Protein AF-A0A1G2DE52-F1 (afdb_monomer_lite)

Structure (mmCIF, N/CA/C/O backbone):
data_AF-A0A1G2DE52-F1
#
_entry.id   AF-A0A1G2DE52-F1
#
loop_
_atom_site.group_PDB
_atom_site.id
_atom_site.type_symbol
_atom_site.label_atom_id
_atom_site.label_alt_id
_atom_site.label_comp_id
_atom_site.label_asym_id
_atom_site.label_entity_id
_atom_site.label_seq_id
_atom_site.pdbx_PDB_ins_code
_atom_site.Cartn_x
_atom_site.Cartn_y
_atom_site.Cartn_z
_atom_site.occupancy
_atom_site.B_iso_or_equiv
_atom_site.auth_seq_id
_atom_site.auth_comp_id
_atom_site.auth_asym_id
_atom_site.auth_atom_id
_atom_site.pdbx_PDB_model_num
ATOM 1 N N . MET A 1 1 ? -57.822 -27.839 -22.691 1.00 44.66 1 MET A N 1
ATOM 2 C CA . MET A 1 1 ? -56.679 -27.506 -21.818 1.00 44.66 1 MET A CA 1
ATOM 3 C C . MET A 1 1 ? -56.911 -26.081 -21.356 1.00 44.66 1 MET A C 1
ATOM 5 O O . MET A 1 1 ? -56.904 -25.190 -22.193 1.00 44.66 1 MET A O 1
ATOM 9 N N . ASN A 1 2 ? -57.284 -25.912 -20.088 1.00 35.22 2 ASN A N 1
ATOM 10 C CA . ASN A 1 2 ? -57.658 -24.625 -19.504 1.00 35.22 2 ASN A CA 1
ATOM 11 C C . ASN A 1 2 ? -56.395 -23.848 -19.124 1.00 35.22 2 ASN A C 1
ATOM 13 O O . ASN A 1 2 ? -55.494 -24.421 -18.517 1.00 35.22 2 ASN A O 1
ATOM 17 N N . ALA A 1 3 ? -56.349 -22.570 -19.494 1.00 38.47 3 ALA A N 1
ATOM 18 C CA . ALA A 1 3 ? -55.343 -21.620 -19.047 1.00 38.47 3 ALA A CA 1
ATOM 19 C C . ALA A 1 3 ? -55.917 -20.836 -17.860 1.00 38.47 3 ALA A C 1
ATOM 21 O O . ALA A 1 3 ? -56.953 -20.185 -17.996 1.00 38.47 3 ALA A O 1
ATOM 22 N N . GLU A 1 4 ? -55.254 -20.930 -16.710 1.00 42.00 4 GLU A N 1
ATOM 23 C CA . GLU A 1 4 ? -55.541 -20.149 -15.510 1.00 42.00 4 GLU A CA 1
ATOM 24 C C . GLU A 1 4 ? -54.487 -19.049 -15.323 1.00 42.00 4 GLU A C 1
ATOM 26 O O . GLU A 1 4 ? -53.287 -19.297 -15.406 1.00 42.00 4 GLU A O 1
ATOM 31 N N . ASN A 1 5 ? -55.000 -17.840 -15.084 1.00 37.78 5 ASN A N 1
ATOM 32 C CA . ASN A 1 5 ? -54.551 -16.807 -14.149 1.00 37.78 5 ASN A CA 1
ATOM 33 C C . ASN A 1 5 ? -53.045 -16.604 -13.904 1.00 37.78 5 ASN A C 1
ATOM 35 O O . ASN A 1 5 ? -52.411 -17.346 -13.161 1.00 37.78 5 ASN A O 1
ATOM 39 N N . MET A 1 6 ? -52.543 -15.447 -14.349 1.00 41.56 6 MET A N 1
ATOM 40 C CA . MET A 1 6 ? -51.444 -14.748 -13.681 1.00 41.56 6 MET A CA 1
ATOM 41 C C . MET A 1 6 ? -51.967 -13.469 -13.027 1.00 41.56 6 MET A C 1
ATOM 43 O O . MET A 1 6 ? -52.533 -12.594 -13.681 1.00 41.56 6 MET A O 1
ATOM 47 N N . SER A 1 7 ? -51.781 -13.418 -11.713 1.00 41.00 7 SER A N 1
ATOM 48 C CA . SER A 1 7 ? -52.082 -12.323 -10.805 1.00 41.00 7 SER A CA 1
ATOM 49 C C . SER A 1 7 ? -51.015 -11.228 -10.840 1.00 41.00 7 SER A C 1
ATOM 51 O O . SER A 1 7 ? -49.825 -11.481 -11.012 1.00 41.00 7 SER A O 1
ATOM 53 N N . THR A 1 8 ? -51.497 -10.011 -10.625 1.00 40.06 8 THR A N 1
ATOM 54 C CA . THR A 1 8 ? -50.794 -8.766 -10.305 1.00 40.06 8 THR A CA 1
ATOM 55 C C . THR A 1 8 ? -50.000 -8.847 -9.003 1.00 40.06 8 THR A C 1
ATOM 57 O O . THR A 1 8 ? -50.525 -9.408 -8.047 1.00 40.06 8 THR A O 1
ATOM 60 N N . GLU A 1 9 ? -48.858 -8.156 -8.909 1.00 38.16 9 GLU A N 1
ATOM 61 C CA . GLU A 1 9 ? -48.448 -7.502 -7.659 1.00 38.16 9 GLU A CA 1
ATOM 62 C C . GLU A 1 9 ? -47.447 -6.356 -7.879 1.00 38.16 9 GLU A C 1
ATOM 64 O O . GLU A 1 9 ? -46.647 -6.352 -8.814 1.00 38.16 9 GLU A O 1
ATOM 69 N N . ASN A 1 10 ? -47.603 -5.344 -7.025 1.00 37.53 10 ASN A N 1
ATOM 70 C CA . ASN A 1 10 ? -47.073 -3.989 -7.099 1.00 37.53 10 ASN A CA 1
ATOM 71 C C . ASN A 1 10 ? -45.649 -3.900 -6.530 1.00 37.53 10 ASN A C 1
ATOM 73 O O . ASN A 1 10 ? -45.413 -4.319 -5.399 1.00 37.53 10 ASN A O 1
ATOM 77 N N . GLY A 1 11 ? -44.729 -3.273 -7.267 1.00 36.16 11 GLY A N 1
ATOM 78 C CA . GLY A 1 11 ? -43.455 -2.792 -6.729 1.00 36.16 11 GLY A CA 1
ATOM 79 C C . GLY A 1 11 ? -43.661 -1.448 -6.036 1.00 36.16 11 GLY A C 1
ATOM 80 O O . GLY A 1 11 ? -43.911 -0.452 -6.707 1.00 36.16 11 GLY A O 1
ATOM 81 N N . GLY A 1 12 ? -43.615 -1.449 -4.704 1.00 35.06 12 GLY A N 1
ATOM 82 C CA . GLY A 1 12 ? -43.603 -0.245 -3.881 1.00 35.06 12 GLY A CA 1
ATOM 83 C C . GLY A 1 12 ? -42.197 0.340 -3.779 1.00 35.06 12 GLY A C 1
ATOM 84 O O . GLY A 1 12 ? -41.235 -0.384 -3.525 1.00 35.06 12 GLY A O 1
ATOM 85 N N . ASP A 1 13 ? -42.120 1.651 -3.985 1.00 39.97 13 ASP A N 1
ATOM 86 C CA . ASP A 1 13 ? -40.976 2.506 -3.698 1.00 39.97 13 ASP A CA 1
ATOM 87 C C . ASP A 1 13 ? -40.672 2.506 -2.191 1.00 39.97 13 ASP A C 1
ATOM 89 O O . ASP A 1 13 ? -41.528 2.883 -1.390 1.00 39.97 13 ASP A O 1
ATOM 93 N N . ASP A 1 14 ? -39.448 2.140 -1.806 1.00 38.22 14 ASP A N 1
ATOM 94 C CA . ASP A 1 14 ? -38.921 2.384 -0.461 1.00 38.22 14 ASP A CA 1
ATOM 95 C C . ASP A 1 14 ? -37.695 3.302 -0.566 1.00 38.22 14 ASP A C 1
ATOM 97 O O . ASP A 1 14 ? -36.603 2.910 -0.988 1.00 38.22 14 ASP A O 1
ATOM 101 N N . GLU A 1 15 ? -37.908 4.563 -0.187 1.00 37.00 15 GLU A N 1
ATOM 102 C CA . GLU A 1 15 ? -36.871 5.574 0.000 1.00 37.00 15 GLU A CA 1
ATOM 103 C C . GLU A 1 15 ? -35.850 5.161 1.084 1.00 37.00 15 GLU A C 1
ATOM 105 O O . GLU A 1 15 ? -36.195 4.513 2.082 1.00 37.00 15 GLU A O 1
ATOM 110 N N . PRO A 1 16 ? -34.577 5.581 0.959 1.00 34.75 16 PRO A N 1
ATOM 111 C CA . PRO A 1 16 ? -33.544 5.264 1.934 1.00 34.75 16 PRO A CA 1
ATOM 112 C C . PRO A 1 16 ? -33.771 5.993 3.268 1.00 34.75 16 PRO A C 1
ATOM 114 O O . PRO A 1 16 ? -33.709 7.219 3.373 1.00 34.75 16 PRO A O 1
ATOM 117 N N . ARG A 1 17 ? -33.974 5.201 4.326 1.00 31.78 17 ARG A N 1
ATOM 118 C CA . ARG A 1 17 ? -34.103 5.658 5.716 1.00 31.78 17 ARG A CA 1
ATOM 119 C C . ARG A 1 17 ? -32.817 6.335 6.204 1.00 31.78 17 ARG A C 1
ATOM 121 O O . ARG A 1 17 ? -31.787 5.690 6.385 1.00 31.78 17 ARG A O 1
ATOM 128 N N . SER A 1 18 ? -32.908 7.630 6.500 1.00 33.72 18 SER A N 1
ATOM 129 C CA . SER A 1 18 ? -31.875 8.403 7.195 1.00 33.72 18 SER A CA 1
ATOM 130 C C . SER A 1 18 ? -31.725 7.976 8.663 1.00 33.72 18 SER A C 1
ATOM 132 O O . SER A 1 18 ? -32.721 7.854 9.380 1.00 33.72 18 SER A O 1
ATOM 134 N N . LEU A 1 19 ? -30.485 7.819 9.132 1.00 32.53 19 LEU A N 1
ATOM 135 C CA . LEU A 1 19 ? -30.150 7.510 10.529 1.00 32.53 19 LEU A CA 1
ATOM 136 C C . LEU A 1 19 ? -30.290 8.737 11.466 1.00 32.53 19 LEU A C 1
ATOM 138 O O . LEU A 1 19 ? -30.135 9.880 11.027 1.00 32.53 19 LEU A O 1
ATOM 142 N N . PRO A 1 20 ? -30.564 8.530 12.773 1.00 30.44 20 PRO A N 1
ATOM 143 C CA . PRO A 1 20 ? -30.932 9.603 13.693 1.00 30.44 20 PRO A CA 1
ATOM 144 C C . PRO A 1 20 ? -29.728 10.429 14.171 1.00 30.44 20 PRO A C 1
ATOM 146 O O . PRO A 1 20 ? -28.806 9.923 14.811 1.00 30.44 20 PRO A O 1
ATOM 149 N N . ARG A 1 21 ? -29.792 11.747 13.943 1.00 33.25 21 ARG A N 1
ATOM 150 C CA . ARG A 1 21 ? -28.873 12.744 14.514 1.00 33.25 21 ARG A CA 1
ATOM 151 C C . ARG A 1 21 ? -29.140 12.922 16.012 1.00 33.25 21 ARG A C 1
ATOM 153 O O . ARG A 1 21 ? -30.176 13.460 16.404 1.00 33.25 21 ARG A O 1
ATOM 160 N N . ARG A 1 22 ? -28.186 12.531 16.863 1.00 31.88 22 ARG A N 1
ATOM 161 C CA . ARG A 1 22 ? -28.163 12.947 18.273 1.00 31.88 22 ARG A CA 1
ATOM 162 C C . ARG A 1 22 ? -27.650 14.385 18.376 1.00 31.88 22 ARG A C 1
ATOM 164 O O . ARG A 1 22 ? -26.579 14.712 17.880 1.00 31.88 22 ARG A O 1
ATOM 171 N N . LYS A 1 23 ? -28.456 15.233 19.018 1.00 32.47 23 LYS A N 1
ATOM 172 C CA . LYS A 1 23 ? -28.144 16.619 19.387 1.00 32.47 23 LYS A CA 1
ATOM 173 C C . LYS A 1 23 ? -27.117 16.638 20.521 1.00 32.47 23 LYS A C 1
ATOM 175 O O . LYS A 1 23 ? -27.356 15.992 21.535 1.00 32.47 23 LYS A O 1
ATOM 180 N N . PHE A 1 24 ? -26.081 17.462 20.401 1.00 28.81 24 PHE A N 1
ATOM 181 C CA . PHE A 1 24 ? -25.401 18.045 21.556 1.00 28.81 24 PHE A CA 1
ATOM 182 C C . PHE A 1 24 ? -25.164 19.538 21.311 1.00 28.81 24 PHE A C 1
ATOM 184 O O . PHE A 1 24 ? -24.653 19.943 20.271 1.00 28.81 24 PHE A O 1
ATOM 191 N N . LEU A 1 25 ? -25.637 20.338 22.268 1.00 31.09 25 LEU A N 1
ATOM 192 C CA . LEU A 1 25 ? -25.374 21.766 22.405 1.00 31.09 25 LEU A CA 1
ATOM 193 C C . LEU A 1 25 ? -23.909 21.992 22.800 1.00 31.09 25 LEU A C 1
ATOM 195 O O . LEU A 1 25 ? -23.437 21.329 23.719 1.00 31.09 25 LEU A O 1
ATOM 199 N N . SER A 1 26 ? -23.300 23.057 22.281 1.00 28.38 26 SER A N 1
ATOM 200 C CA . SER A 1 26 ? -22.540 23.995 23.120 1.00 28.38 26 SER A CA 1
ATOM 201 C C . SER A 1 26 ? -22.395 25.353 22.428 1.00 28.38 26 SER A C 1
ATOM 203 O O . SER A 1 26 ? -21.943 25.443 21.290 1.00 28.38 26 SER A O 1
ATOM 205 N N . GLN A 1 27 ? -22.822 26.395 23.138 1.00 27.66 27 GLN A N 1
ATOM 206 C CA . GLN A 1 27 ? -22.621 27.812 22.833 1.00 27.66 27 GLN A CA 1
ATOM 207 C C . GLN A 1 27 ? -21.265 28.316 23.376 1.00 27.66 27 GLN A C 1
ATOM 209 O O . GLN A 1 27 ? -20.707 27.695 24.275 1.00 27.66 27 GLN A O 1
ATOM 214 N N . ALA A 1 28 ? -20.896 29.522 22.909 1.00 28.61 28 ALA A N 1
ATOM 215 C CA . ALA A 1 28 ? -19.945 30.522 23.445 1.00 28.61 28 ALA A CA 1
ATOM 216 C C . ALA A 1 28 ? -18.467 30.385 22.996 1.00 28.61 28 ALA A C 1
ATOM 218 O O . ALA A 1 28 ? -17.846 29.361 23.237 1.00 28.61 28 ALA A O 1
ATOM 219 N N . LEU A 1 29 ? -17.913 31.288 22.162 1.00 27.08 29 LEU A N 1
ATOM 220 C CA . LEU A 1 29 ? -17.526 32.722 22.311 1.00 27.08 29 LEU A CA 1
ATOM 221 C C . LEU A 1 29 ? -16.133 32.931 22.940 1.00 27.08 29 LEU A C 1
ATOM 223 O O . LEU A 1 29 ? -15.924 32.558 24.087 1.00 27.08 29 LEU A O 1
ATOM 227 N N . GLY A 1 30 ? -15.255 33.670 22.239 1.00 26.09 30 GLY A N 1
ATOM 228 C CA . GLY A 1 30 ? -14.173 34.447 22.867 1.00 26.09 30 GLY A CA 1
ATOM 229 C C . GLY A 1 30 ? -12.864 34.574 22.075 1.00 26.09 30 GLY A C 1
ATOM 230 O O . GLY A 1 30 ? -12.075 33.643 22.039 1.00 26.09 30 GLY A O 1
ATOM 231 N N . LEU A 1 31 ? -12.627 35.759 21.499 1.00 29.86 31 LEU A N 1
ATOM 232 C CA . LEU A 1 31 ? -11.401 36.234 20.832 1.00 29.86 31 LEU A CA 1
ATOM 233 C C . LEU A 1 31 ? -10.216 36.453 21.796 1.00 29.86 31 LEU A C 1
ATOM 235 O O . LEU A 1 31 ? -10.430 36.985 22.882 1.00 29.86 31 LEU A O 1
ATOM 239 N N . ALA A 1 32 ? -8.977 36.246 21.324 1.00 26.62 32 ALA A N 1
ATOM 240 C CA . ALA A 1 32 ? -7.827 37.120 21.619 1.00 26.62 32 ALA A CA 1
ATOM 241 C C . ALA A 1 32 ? -6.667 36.904 20.624 1.00 26.62 32 ALA A C 1
ATOM 243 O O . ALA A 1 32 ? -6.305 35.778 20.300 1.00 26.62 32 ALA A O 1
ATOM 244 N N . ALA A 1 33 ? -6.100 38.015 20.151 1.00 26.59 33 ALA A N 1
ATOM 245 C CA . ALA A 1 33 ? -5.004 38.119 19.190 1.00 26.59 33 ALA A CA 1
ATOM 246 C C . ALA A 1 33 ? -3.618 38.148 19.868 1.00 26.59 33 ALA A C 1
ATOM 248 O O . ALA A 1 33 ? -3.504 38.650 20.985 1.00 26.59 33 ALA A O 1
ATOM 249 N N . GLY A 1 34 ? -2.555 37.743 19.154 1.00 23.33 34 GLY A N 1
ATOM 250 C CA . GLY A 1 34 ? -1.187 38.147 19.510 1.00 23.33 34 GLY A CA 1
ATOM 251 C C . GLY A 1 34 ? -0.021 37.348 18.907 1.00 23.33 34 GLY A C 1
ATOM 252 O O . GLY A 1 34 ? 0.304 36.281 19.406 1.00 23.33 34 GLY A O 1
ATOM 253 N N . ALA A 1 35 ? 0.677 37.994 17.962 1.00 26.47 35 ALA A N 1
ATOM 254 C CA . ALA A 1 35 ? 2.083 37.836 17.544 1.00 26.47 35 ALA A CA 1
ATOM 255 C C . ALA A 1 35 ? 2.494 36.735 16.530 1.00 26.47 35 ALA A C 1
ATOM 257 O O . ALA A 1 35 ? 2.297 35.540 16.711 1.00 26.47 35 ALA A O 1
ATOM 258 N N . LEU A 1 36 ? 3.136 37.226 15.461 1.00 26.80 36 LEU A N 1
ATOM 259 C CA . LEU A 1 36 ? 3.652 36.559 14.261 1.00 26.80 36 LEU A CA 1
ATOM 260 C C . LEU A 1 36 ? 4.992 35.833 14.489 1.00 26.80 36 LEU A C 1
ATOM 262 O O . LEU A 1 36 ? 5.937 36.426 15.008 1.00 26.80 36 LEU A O 1
ATOM 266 N N . ILE A 1 37 ? 5.103 34.617 13.946 1.00 28.50 37 ILE A N 1
ATOM 267 C CA . ILE A 1 37 ? 6.355 33.951 13.539 1.00 28.50 37 ILE A CA 1
ATOM 268 C C . ILE A 1 37 ? 6.148 33.508 12.078 1.00 28.50 37 ILE A C 1
ATOM 270 O O . ILE A 1 37 ? 5.058 33.022 11.770 1.00 28.50 37 ILE A O 1
ATOM 274 N N . PRO A 1 38 ? 7.114 33.696 11.153 1.00 32.56 38 PRO A N 1
ATOM 275 C CA . PRO A 1 38 ? 6.901 33.380 9.747 1.00 32.56 38 PRO A CA 1
ATOM 276 C C . PRO A 1 38 ? 6.736 31.875 9.537 1.00 32.56 38 PRO A C 1
ATOM 278 O O . PRO A 1 38 ? 7.610 31.070 9.865 1.00 32.56 38 PRO A O 1
ATOM 281 N N . VAL A 1 39 ? 5.586 31.546 8.962 1.00 36.47 39 VAL A N 1
ATOM 282 C CA . VAL A 1 39 ? 5.177 30.231 8.504 1.00 36.47 39 VAL A CA 1
ATOM 283 C C . VAL A 1 39 ? 5.740 29.972 7.112 1.00 36.47 39 VAL A C 1
ATOM 285 O O . VAL A 1 39 ? 5.582 30.784 6.206 1.00 36.47 39 VAL A O 1
ATOM 288 N N . ALA A 1 40 ? 6.361 28.811 6.940 1.00 34.31 40 ALA A N 1
ATOM 289 C CA . ALA A 1 40 ? 6.277 28.032 5.712 1.00 34.31 40 ALA A CA 1
ATOM 290 C C . ALA A 1 40 ? 6.716 26.606 6.063 1.00 34.31 40 ALA A C 1
ATOM 292 O O . ALA A 1 40 ? 7.904 26.388 6.281 1.00 34.31 40 ALA A O 1
ATOM 293 N N . MET A 1 41 ? 5.737 25.692 6.169 1.00 32.41 41 MET A N 1
ATOM 294 C CA . MET A 1 41 ? 5.798 24.211 6.307 1.00 32.41 41 MET A CA 1
ATOM 295 C C . MET A 1 41 ? 4.904 23.628 7.430 1.00 32.41 41 MET A C 1
ATOM 297 O O . MET A 1 41 ? 4.838 22.413 7.561 1.00 32.41 41 MET A O 1
ATOM 301 N N . THR A 1 42 ? 4.159 24.435 8.198 1.00 38.12 42 THR A N 1
ATOM 302 C CA . THR A 1 42 ? 3.218 23.948 9.245 1.00 38.12 42 THR A CA 1
ATOM 303 C C . THR A 1 42 ? 1.735 24.251 8.975 1.00 38.12 42 THR A C 1
ATOM 305 O O . THR A 1 42 ? 0.858 23.752 9.676 1.00 38.12 42 THR A O 1
ATOM 308 N N . GLU A 1 43 ? 1.423 25.039 7.946 1.00 35.56 43 GLU A N 1
ATOM 309 C CA . GLU A 1 43 ? 0.092 25.641 7.763 1.00 35.56 43 GLU A CA 1
ATOM 310 C C . GLU A 1 43 ? -0.976 24.698 7.192 1.00 35.56 43 GLU A C 1
ATOM 312 O O . GLU A 1 43 ? -2.159 24.914 7.431 1.00 35.56 43 GLU A O 1
ATOM 317 N N . SER A 1 44 ? -0.598 23.620 6.496 1.00 42.06 44 SER A N 1
ATOM 318 C CA . SER A 1 44 ? -1.603 22.705 5.930 1.00 42.06 44 SER A CA 1
ATOM 319 C C . SER A 1 44 ? -2.206 21.744 6.964 1.00 42.06 44 SER A C 1
ATOM 321 O O . SER A 1 44 ? -3.214 21.114 6.669 1.00 42.06 44 SER A O 1
ATOM 323 N N . TRP A 1 45 ? -1.597 21.612 8.149 1.00 36.53 45 TRP A N 1
ATOM 324 C CA . TRP A 1 45 ? -2.009 20.648 9.180 1.00 36.53 45 TRP A CA 1
ATOM 325 C C . TRP A 1 45 ? -2.893 21.274 10.241 1.00 36.53 45 TRP A C 1
ATOM 327 O O . TRP A 1 45 ? -3.897 20.682 10.622 1.00 36.53 45 TRP A O 1
ATOM 337 N N . ALA A 1 46 ? -2.571 22.504 10.650 1.00 40.06 46 ALA A N 1
ATOM 338 C CA . ALA A 1 46 ? -3.361 23.229 11.637 1.00 40.06 46 ALA A CA 1
ATOM 339 C C . ALA A 1 46 ? -4.830 23.401 11.211 1.00 40.06 46 ALA A C 1
ATOM 341 O O . ALA A 1 46 ? -5.686 23.463 12.081 1.00 40.06 46 ALA A O 1
ATOM 342 N N . GLN A 1 47 ? -5.125 23.427 9.904 1.00 43.97 47 GLN A N 1
ATOM 343 C CA . GLN A 1 47 ? -6.493 23.540 9.387 1.00 43.97 47 GLN A CA 1
ATOM 344 C C . GLN A 1 47 ? -7.259 22.207 9.322 1.00 43.97 47 GLN A C 1
ATOM 346 O O . GLN A 1 47 ? -8.476 22.210 9.490 1.00 43.97 47 GLN A O 1
ATOM 351 N N . GLU A 1 48 ? -6.594 21.069 9.083 1.00 48.06 48 GLU A N 1
ATOM 352 C CA . GLU A 1 48 ? -7.265 19.758 8.954 1.00 48.06 48 GLU A CA 1
ATOM 353 C C . GLU A 1 48 ? -7.404 19.041 10.314 1.00 48.06 48 GLU A C 1
ATOM 355 O O . GLU A 1 48 ? -8.374 18.312 10.531 1.00 48.06 48 GLU A O 1
ATOM 360 N N . THR A 1 49 ? -6.495 19.293 11.265 1.00 53.38 49 THR A N 1
ATOM 361 C CA . THR A 1 49 ? -6.542 18.718 12.624 1.00 53.38 49 THR A CA 1
ATOM 362 C C . THR A 1 49 ? -7.081 19.680 13.685 1.00 53.38 49 THR A C 1
ATOM 364 O O . THR A 1 49 ? -7.097 19.330 14.869 1.00 53.38 49 THR A O 1
ATOM 367 N N . GLU A 1 50 ? -7.566 20.868 13.299 1.00 52.69 50 GLU A N 1
ATOM 368 C CA . GLU A 1 50 ? -8.111 21.850 14.241 1.00 52.69 50 GLU A CA 1
ATOM 369 C C . GLU A 1 50 ? -9.257 21.230 15.064 1.00 52.69 50 GLU A C 1
ATOM 371 O O . GLU A 1 50 ? -10.291 20.800 14.543 1.00 52.69 50 GLU A O 1
ATOM 376 N N . GLY A 1 51 ? -9.054 21.118 16.380 1.00 58.53 51 GLY A N 1
ATOM 377 C CA . GLY A 1 51 ? -10.019 20.503 17.296 1.00 58.53 51 GLY A CA 1
ATOM 378 C C . GLY A 1 51 ? -10.124 18.971 17.223 1.00 58.53 51 GLY A C 1
ATOM 379 O O . GLY A 1 51 ? -11.093 18.408 17.739 1.00 58.53 51 GLY A O 1
ATOM 380 N N . VAL A 1 52 ? -9.173 18.273 16.592 1.00 61.12 52 VAL A N 1
ATOM 381 C CA . VAL A 1 52 ? -9.071 16.805 16.643 1.00 61.12 52 VAL A CA 1
ATOM 382 C C . VAL A 1 52 ? -8.185 16.397 17.832 1.00 61.12 52 VAL A C 1
ATOM 384 O O . VAL A 1 52 ? -7.080 16.920 17.964 1.00 61.12 52 VAL A O 1
ATOM 387 N N . PRO A 1 53 ? -8.632 15.488 18.720 1.00 61.03 53 PRO A N 1
ATOM 388 C CA . PRO A 1 53 ? -7.835 15.083 19.873 1.00 61.03 53 PRO A CA 1
ATOM 389 C C . PRO A 1 53 ? -6.560 14.348 19.437 1.00 61.03 53 PRO A C 1
ATOM 391 O O . PRO A 1 53 ? -6.608 13.304 18.789 1.00 61.03 53 PRO A O 1
ATOM 394 N N . MET A 1 54 ? -5.415 14.903 19.825 1.00 64.75 54 MET A N 1
ATOM 395 C CA . MET A 1 54 ? -4.086 14.324 19.633 1.00 64.75 54 MET A CA 1
ATOM 396 C C . MET A 1 54 ? -3.521 13.873 20.978 1.00 64.75 54 MET A C 1
ATOM 398 O O . MET A 1 54 ? -3.905 14.391 22.031 1.00 64.75 54 MET A O 1
ATOM 402 N N . TYR A 1 55 ? -2.583 12.932 20.951 1.00 58.38 55 TYR A N 1
ATOM 403 C CA . TYR A 1 55 ? -1.771 12.662 22.132 1.00 58.38 55 TYR A CA 1
ATOM 404 C C . TYR A 1 55 ? -0.800 13.835 22.394 1.00 58.38 55 TYR A C 1
ATOM 406 O O . TYR A 1 55 ? -0.410 14.521 21.441 1.00 58.38 55 TYR A O 1
ATOM 414 N N . PRO A 1 56 ? -0.384 14.079 23.655 1.00 55.00 56 PRO A N 1
ATOM 415 C CA . PRO A 1 56 ? 0.522 15.178 24.017 1.00 55.00 56 PRO A CA 1
ATOM 416 C C . PRO A 1 56 ? 1.837 15.215 23.223 1.00 55.00 56 PRO A C 1
ATOM 418 O O . PRO A 1 56 ? 2.447 16.270 23.080 1.00 55.00 56 PRO A O 1
ATOM 421 N N . GLU A 1 57 ? 2.266 14.073 22.687 1.00 59.34 57 GLU A N 1
ATOM 422 C CA . GLU A 1 57 ? 3.491 13.900 21.908 1.00 59.34 57 GLU A CA 1
ATOM 423 C C . GLU A 1 57 ? 3.358 14.341 20.433 1.00 59.34 57 GLU A C 1
ATOM 425 O O . GLU A 1 57 ? 4.309 14.199 19.666 1.00 59.34 57 GLU A O 1
ATOM 430 N N . GLY A 1 58 ? 2.201 14.871 20.012 1.00 62.25 58 GLY A N 1
ATOM 431 C CA . GLY A 1 58 ? 2.019 15.642 18.770 1.00 62.25 58 GLY A CA 1
ATOM 432 C C . GLY A 1 58 ? 2.103 14.869 17.445 1.00 62.25 58 GLY A C 1
ATOM 433 O O . GLY A 1 58 ? 1.702 15.394 16.414 1.00 62.25 58 GLY A O 1
ATOM 434 N N . TRP A 1 59 ? 2.587 13.626 17.448 1.00 71.56 59 TRP A N 1
ATOM 435 C CA . TRP A 1 59 ? 2.660 12.759 16.260 1.00 71.56 59 TRP A CA 1
ATOM 436 C C . TRP A 1 59 ? 1.580 11.669 16.229 1.00 71.56 59 TRP A C 1
ATOM 438 O O . TRP A 1 59 ? 1.385 11.001 15.211 1.00 71.56 59 TRP A O 1
ATOM 448 N N . PHE A 1 60 ? 0.883 11.469 17.350 1.00 80.94 60 PHE A N 1
ATOM 449 C CA . PHE A 1 60 ? -0.052 10.366 17.519 1.00 80.94 60 PHE A CA 1
ATOM 450 C C . PHE A 1 60 ? -1.496 10.836 17.687 1.00 80.94 60 PHE A C 1
ATOM 452 O O . PHE A 1 60 ? -1.772 11.856 18.325 1.00 80.94 60 PHE A O 1
ATOM 459 N N . PHE A 1 61 ? -2.424 10.026 17.186 1.00 82.44 61 PHE A N 1
ATOM 460 C CA . PHE A 1 61 ? -3.860 10.290 17.173 1.00 82.44 61 PHE A CA 1
ATOM 461 C C . PHE A 1 61 ? -4.613 9.196 17.918 1.00 82.44 61 PHE A C 1
ATOM 463 O O . PHE A 1 61 ? -4.239 8.022 17.861 1.00 82.44 61 PHE A O 1
ATOM 470 N N . THR A 1 62 ? -5.688 9.570 18.616 1.00 82.25 62 THR A N 1
ATOM 471 C CA . THR A 1 62 ? -6.584 8.576 19.221 1.00 82.25 62 THR A CA 1
ATOM 472 C C . THR A 1 62 ? -7.334 7.802 18.127 1.00 82.25 62 THR A C 1
ATOM 474 O O . THR A 1 62 ? -7.492 8.313 17.015 1.00 82.25 62 THR A O 1
ATOM 477 N N . PRO A 1 63 ? -7.850 6.592 18.407 1.00 82.00 63 PRO A N 1
ATOM 478 C CA . PRO A 1 63 ? -8.665 5.853 17.441 1.00 82.00 63 PRO A CA 1
ATOM 479 C C . PRO A 1 63 ? -9.857 6.659 16.895 1.00 82.00 63 PRO A C 1
ATOM 481 O O . PRO A 1 63 ? -10.165 6.586 15.707 1.00 82.00 63 PRO A O 1
ATOM 484 N N . GLU A 1 64 ? -10.499 7.479 17.730 1.00 82.88 64 GLU A N 1
ATOM 485 C CA . GLU A 1 64 ? -11.615 8.344 17.329 1.00 82.88 64 GLU A CA 1
ATOM 486 C C . GLU A 1 64 ? -11.161 9.463 16.385 1.00 82.88 64 GLU A C 1
ATOM 488 O O . GLU A 1 64 ? -11.866 9.795 15.431 1.00 82.88 64 GLU A O 1
ATOM 493 N N . ALA A 1 65 ? -9.977 10.032 16.631 1.00 85.38 65 ALA A N 1
ATOM 494 C CA . ALA A 1 65 ? -9.366 11.010 15.742 1.00 85.38 65 ALA A CA 1
ATOM 495 C C . ALA A 1 65 ? -9.032 10.393 14.379 1.00 85.38 65 ALA A C 1
ATOM 497 O O . ALA A 1 65 ? -9.387 10.969 13.354 1.00 85.38 65 ALA A O 1
ATOM 498 N N . ILE A 1 66 ? -8.429 9.200 14.365 1.00 86.06 66 ILE A N 1
ATOM 499 C CA . ILE A 1 66 ? -8.130 8.454 13.134 1.00 86.06 66 ILE A CA 1
ATOM 500 C C . ILE A 1 66 ? -9.416 8.204 12.337 1.00 86.06 66 ILE A C 1
ATOM 502 O O . ILE A 1 66 ? -9.457 8.506 11.148 1.00 86.06 66 ILE A O 1
ATOM 506 N N . ALA A 1 67 ? -10.484 7.731 12.986 1.00 86.44 67 ALA A N 1
ATOM 507 C CA . ALA A 1 67 ? -11.769 7.487 12.331 1.00 86.44 67 ALA A CA 1
ATOM 508 C C . ALA A 1 67 ? -12.388 8.767 11.739 1.00 86.44 67 ALA A C 1
ATOM 510 O O . ALA A 1 67 ? -12.898 8.750 10.619 1.00 86.44 67 ALA A O 1
ATOM 511 N N . LYS A 1 68 ? -12.320 9.890 12.468 1.00 87.62 68 LYS A N 1
ATOM 512 C CA . LYS A 1 68 ? -12.810 11.190 11.989 1.00 87.62 68 LYS A CA 1
ATOM 513 C C . LYS A 1 68 ? -12.019 11.681 10.773 1.00 87.62 68 LYS A C 1
ATOM 515 O O . LYS A 1 68 ? -12.626 12.135 9.808 1.00 87.62 68 LYS A O 1
ATOM 520 N N . ILE A 1 69 ? -10.689 11.596 10.814 1.00 87.62 69 ILE A N 1
ATOM 521 C CA . ILE A 1 69 ? -9.834 12.046 9.706 1.00 87.62 69 ILE A CA 1
ATOM 522 C C . ILE A 1 69 ? -10.020 11.133 8.493 1.00 87.62 69 ILE A C 1
ATOM 524 O O . ILE A 1 69 ? -10.089 11.625 7.372 1.00 87.62 69 ILE A O 1
ATOM 528 N N . TYR A 1 70 ? -10.182 9.824 8.699 1.00 87.00 70 TYR A N 1
ATOM 529 C CA . TYR A 1 70 ? -10.519 8.906 7.615 1.00 87.00 70 TYR A CA 1
ATOM 530 C C . TYR A 1 70 ? -11.794 9.337 6.880 1.00 87.00 70 TYR A C 1
ATOM 532 O O . TYR A 1 70 ? -11.779 9.433 5.657 1.00 87.00 70 TYR A O 1
ATOM 540 N N . ASP A 1 71 ? -12.875 9.636 7.606 1.00 87.56 71 ASP A N 1
ATOM 541 C CA . ASP A 1 71 ? -14.140 10.087 7.009 1.00 87.56 71 ASP A CA 1
ATOM 542 C C . ASP A 1 71 ? -13.946 11.369 6.179 1.00 87.56 71 ASP A C 1
ATOM 544 O O . ASP A 1 71 ? -14.407 11.467 5.038 1.00 87.56 71 ASP A O 1
ATOM 548 N N . GLN A 1 72 ? -13.172 12.320 6.713 1.00 89.19 72 GLN A N 1
ATOM 549 C CA . GLN A 1 72 ? -12.824 13.565 6.027 1.00 89.19 72 GLN A CA 1
ATOM 550 C C . GLN A 1 72 ? -11.993 13.333 4.760 1.00 89.19 72 GLN A C 1
ATOM 552 O O . GLN A 1 72 ? -12.283 13.939 3.730 1.00 89.19 72 GLN A O 1
ATOM 557 N N . GLU A 1 73 ? -10.977 12.469 4.802 1.00 88.44 73 GLU A N 1
ATOM 558 C CA . GLU A 1 73 ? -10.148 12.167 3.630 1.00 88.44 73 GLU A CA 1
ATOM 559 C C . GLU A 1 73 ? -10.914 11.359 2.582 1.00 88.44 73 GLU A C 1
ATOM 561 O O . GLU A 1 73 ? -10.826 11.653 1.390 1.00 88.44 73 GLU A O 1
ATOM 566 N N . TYR A 1 74 ? -11.705 10.377 3.013 1.00 89.50 74 TYR A N 1
ATOM 567 C CA . TYR A 1 74 ? -12.456 9.516 2.112 1.00 89.50 74 TYR A CA 1
ATOM 568 C C . TYR A 1 74 ? -13.524 10.298 1.340 1.00 89.50 74 TYR A C 1
ATOM 570 O O . TYR A 1 74 ? -13.685 10.107 0.129 1.00 89.50 74 TYR A O 1
ATOM 578 N N . HIS A 1 75 ? -14.250 11.182 2.032 1.00 90.31 75 HIS A N 1
ATOM 579 C CA . HIS A 1 75 ? -15.320 11.988 1.445 1.00 90.31 75 HIS A CA 1
ATOM 580 C C . HIS A 1 75 ? -14.866 13.354 0.923 1.00 90.31 75 HIS A C 1
ATOM 582 O O . HIS A 1 75 ? -15.652 14.032 0.250 1.00 90.31 75 HIS A O 1
ATOM 588 N N . GLY A 1 76 ? -13.629 13.752 1.205 1.00 87.81 76 GLY A N 1
ATOM 589 C CA . GLY A 1 76 ? -13.049 15.016 0.778 1.00 87.81 76 GLY A CA 1
ATOM 590 C C . GLY A 1 76 ? -12.796 15.102 -0.727 1.00 87.81 76 GLY A C 1
ATOM 591 O O . GLY A 1 76 ? -13.174 14.234 -1.512 1.00 87.81 76 GLY A O 1
ATOM 592 N N . GLU A 1 77 ? -12.163 16.201 -1.135 1.00 87.31 77 GLU A N 1
ATOM 593 C CA . GLU A 1 77 ? -11.751 16.434 -2.529 1.00 87.31 77 GLU A CA 1
ATOM 594 C C . GLU A 1 77 ? -10.267 16.103 -2.765 1.00 87.31 77 GLU A C 1
ATOM 596 O O . GLU A 1 77 ? -9.800 16.024 -3.903 1.00 87.31 77 GLU A O 1
ATOM 601 N N . ARG A 1 78 ? -9.500 15.924 -1.684 1.00 84.31 78 ARG A N 1
ATOM 602 C CA . ARG A 1 78 ? -8.057 15.708 -1.736 1.00 84.31 78 ARG A CA 1
ATOM 603 C C . ARG A 1 78 ? -7.746 14.237 -2.000 1.00 84.31 78 ARG A C 1
ATOM 605 O O . ARG A 1 78 ? -8.104 13.365 -1.220 1.00 84.31 78 ARG A O 1
ATOM 612 N N . ARG A 1 79 ? -6.994 13.985 -3.071 1.00 87.81 79 ARG A N 1
ATOM 613 C CA . ARG A 1 79 ? -6.517 12.653 -3.474 1.00 87.81 79 ARG A CA 1
ATOM 614 C C . ARG A 1 79 ? -5.006 12.534 -3.330 1.00 87.81 79 ARG A C 1
ATOM 616 O O . ARG A 1 79 ? -4.317 13.544 -3.160 1.00 87.81 79 ARG A O 1
ATOM 623 N N . LEU A 1 80 ? -4.497 11.306 -3.451 1.00 89.81 80 LEU A N 1
ATOM 624 C CA . LEU A 1 80 ? -3.062 11.088 -3.622 1.00 89.81 80 LEU A CA 1
ATOM 625 C C . LEU A 1 80 ? -2.538 11.859 -4.832 1.00 89.81 80 LEU A C 1
ATOM 627 O O . LEU A 1 80 ? -3.220 12.048 -5.841 1.00 89.81 80 LEU A O 1
ATOM 631 N N . GLN A 1 81 ? -1.293 12.292 -4.731 1.00 87.44 81 GLN A N 1
ATOM 632 C CA . GLN A 1 81 ? -0.560 12.851 -5.848 1.00 87.44 81 GLN A CA 1
ATOM 633 C C . GLN A 1 81 ? -0.019 11.735 -6.729 1.00 87.44 81 GLN A C 1
ATOM 635 O O . GLN A 1 81 ? 0.331 10.655 -6.251 1.00 87.44 81 GLN A O 1
ATOM 640 N N . ASN A 1 82 ? 0.131 12.029 -8.021 1.00 91.44 82 ASN A N 1
ATOM 641 C CA . ASN A 1 82 ? 0.770 11.117 -8.970 1.00 91.44 82 ASN A CA 1
ATOM 642 C C . ASN A 1 82 ? 0.110 9.727 -8.999 1.00 91.44 82 ASN A C 1
ATOM 644 O O . ASN A 1 82 ? 0.799 8.711 -9.094 1.00 91.44 82 ASN A O 1
ATOM 648 N N . VAL A 1 83 ? -1.225 9.701 -8.890 1.00 94.94 83 VAL A N 1
ATOM 649 C CA . VAL A 1 83 ? -2.018 8.467 -8.896 1.00 94.94 83 VAL A CA 1
ATOM 650 C C . VAL A 1 83 ? -1.663 7.623 -10.116 1.00 94.94 83 VAL A C 1
ATOM 652 O O . VAL A 1 83 ? -1.603 8.132 -11.240 1.00 94.94 83 VAL A O 1
ATOM 655 N N . ILE A 1 84 ? -1.461 6.327 -9.886 1.00 96.75 84 ILE A N 1
ATOM 656 C CA . ILE A 1 84 ? -1.297 5.339 -10.945 1.00 96.75 84 ILE A CA 1
ATOM 657 C C . ILE A 1 84 ? -2.576 5.322 -11.773 1.00 96.75 84 ILE A C 1
ATOM 659 O O . ILE A 1 84 ? -3.647 5.003 -11.263 1.00 96.75 84 ILE A O 1
ATOM 663 N N . ARG A 1 85 ? -2.468 5.660 -13.056 1.00 95.62 85 ARG A N 1
ATOM 664 C CA . ARG A 1 85 ? -3.617 5.862 -13.944 1.00 95.62 85 ARG A CA 1
ATOM 665 C C . ARG A 1 85 ? -3.473 5.072 -15.235 1.00 95.62 85 ARG A C 1
ATOM 667 O O . ARG A 1 85 ? -2.366 4.756 -15.660 1.00 95.62 85 ARG A O 1
ATOM 674 N N . MET A 1 86 ? -4.604 4.764 -15.861 1.00 95.44 86 MET A N 1
ATOM 675 C CA . MET A 1 86 ? -4.636 4.134 -17.177 1.00 95.44 86 MET A CA 1
ATOM 676 C C . MET A 1 86 ? -4.380 5.185 -18.261 1.00 95.44 86 MET A C 1
ATOM 678 O O . MET A 1 86 ? -5.139 6.143 -18.383 1.00 95.44 86 MET A O 1
ATOM 682 N N . GLU A 1 87 ? -3.344 4.990 -19.071 1.00 94.25 87 GLU A N 1
ATOM 683 C CA . GLU A 1 87 ? -2.997 5.865 -20.189 1.00 94.25 87 GLU A CA 1
ATOM 684 C C . GLU A 1 87 ? -2.640 5.018 -21.416 1.00 94.25 87 GLU A C 1
ATOM 686 O O . GLU A 1 87 ? -1.687 4.238 -21.400 1.00 94.25 87 GLU A O 1
ATOM 691 N N . GLY A 1 88 ? -3.445 5.121 -22.479 1.00 91.88 88 GLY A N 1
ATOM 692 C CA . GLY A 1 88 ? -3.243 4.331 -23.700 1.00 91.88 88 GLY A CA 1
ATOM 693 C C . GLY A 1 88 ? -3.321 2.812 -23.484 1.00 91.88 88 GLY A C 1
ATOM 694 O O . GLY A 1 88 ? -2.614 2.068 -24.154 1.00 91.88 88 GLY A O 1
ATOM 695 N N . GLY A 1 89 ? -4.133 2.348 -22.526 1.00 93.12 89 GLY A N 1
ATOM 696 C CA . GLY A 1 89 ? -4.259 0.923 -22.185 1.00 93.12 89 GLY A CA 1
ATOM 697 C C . GLY A 1 89 ? -3.135 0.372 -21.297 1.00 93.12 89 GLY A C 1
ATOM 698 O O . GLY A 1 89 ? -3.094 -0.830 -21.047 1.00 93.12 89 GLY A O 1
ATOM 699 N N . VAL A 1 90 ? -2.237 1.232 -20.804 1.00 96.31 90 VAL A N 1
ATOM 700 C CA . VAL A 1 90 ? -1.150 0.868 -19.889 1.00 96.31 90 VAL A CA 1
ATOM 701 C C . VAL A 1 90 ? -1.310 1.636 -18.582 1.00 96.31 90 VAL A C 1
ATOM 703 O O . VAL A 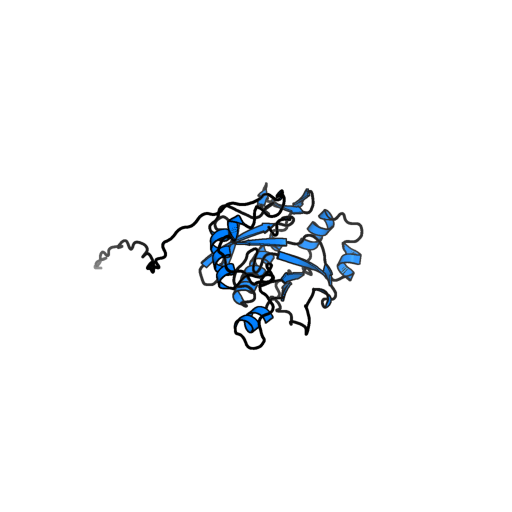1 90 ? -1.548 2.841 -18.588 1.00 96.31 90 VAL A O 1
ATOM 706 N N . LEU A 1 91 ? -1.156 0.957 -17.446 1.00 97.94 91 LEU A N 1
ATOM 707 C CA . LEU A 1 91 ? -1.087 1.632 -16.153 1.00 97.94 91 LEU A CA 1
ATOM 708 C C . LEU A 1 91 ? 0.258 2.352 -16.032 1.00 97.94 91 LEU A C 1
ATOM 710 O O . LEU A 1 91 ? 1.309 1.744 -16.236 1.00 97.94 91 LEU A O 1
ATOM 714 N N . ARG A 1 92 ? 0.233 3.639 -15.695 1.00 97.31 92 ARG A N 1
ATOM 715 C CA . ARG A 1 92 ? 1.426 4.470 -15.519 1.00 97.31 92 ARG A CA 1
ATOM 716 C C . ARG A 1 92 ? 1.439 5.108 -14.146 1.00 97.31 92 A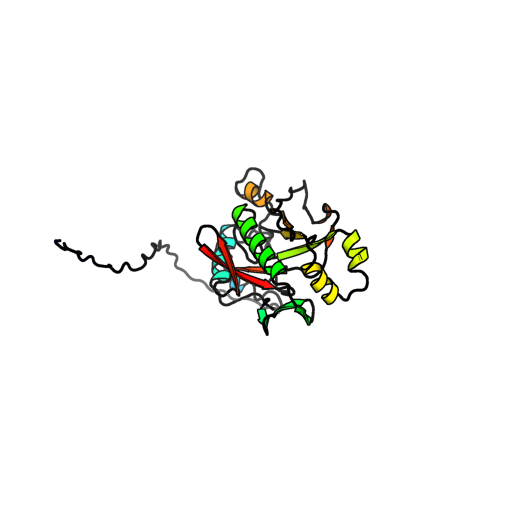RG A C 1
ATOM 718 O O . ARG A 1 92 ? 0.410 5.592 -13.684 1.00 97.31 92 ARG A O 1
ATOM 725 N N . GLY A 1 93 ? 2.609 5.118 -13.522 1.00 95.12 93 GLY A N 1
ATOM 726 C CA . GLY A 1 93 ? 2.856 5.756 -12.233 1.00 95.12 93 GLY A CA 1
ATOM 727 C C . GLY A 1 93 ? 4.171 6.519 -12.256 1.00 95.12 93 GLY A C 1
ATOM 728 O O . GLY A 1 93 ? 5.100 6.138 -12.970 1.00 95.12 93 GLY A O 1
ATOM 729 N N . LEU A 1 94 ? 4.258 7.597 -11.478 1.00 93.56 94 LEU A N 1
ATOM 730 C CA . LEU A 1 94 ? 5.498 8.354 -11.337 1.00 93.56 94 LEU A CA 1
ATOM 731 C C . LEU A 1 94 ? 6.428 7.637 -10.355 1.00 93.56 94 LEU A C 1
ATOM 733 O O . LEU A 1 94 ? 6.155 7.618 -9.159 1.00 93.56 94 LEU A O 1
ATOM 737 N N . SER A 1 95 ? 7.536 7.096 -10.853 1.00 90.19 95 SER A N 1
ATOM 738 C CA . SER A 1 95 ? 8.647 6.621 -10.027 1.00 90.19 95 SER A CA 1
ATOM 739 C C . SER A 1 95 ? 9.762 7.656 -10.103 1.00 90.19 95 SER A C 1
ATOM 741 O O . SER A 1 95 ? 10.254 7.984 -11.186 1.00 90.19 95 SER A O 1
ATOM 743 N N . TYR A 1 96 ? 10.163 8.202 -8.955 1.00 84.38 96 TYR A N 1
ATOM 744 C CA . TYR A 1 96 ? 11.138 9.292 -8.879 1.00 84.38 96 TYR A CA 1
ATOM 745 C C . TYR A 1 96 ? 10.758 10.505 -9.747 1.00 84.38 96 TYR A C 1
ATOM 747 O O . TYR A 1 96 ? 9.969 11.347 -9.330 1.00 84.38 96 TYR A O 1
ATOM 755 N N . ARG A 1 97 ? 11.357 10.632 -10.937 1.00 84.38 97 ARG A N 1
ATOM 756 C CA . ARG A 1 97 ? 11.219 11.787 -11.841 1.00 84.38 97 ARG A CA 1
ATOM 757 C C . ARG A 1 97 ? 10.649 11.421 -13.208 1.00 84.38 97 ARG A C 1
ATOM 759 O O . ARG A 1 97 ? 10.616 12.274 -14.088 1.00 84.38 97 ARG A O 1
ATOM 766 N N . SER A 1 98 ? 10.242 10.173 -13.411 1.00 90.44 98 SER A N 1
ATOM 767 C CA . SER A 1 98 ? 9.704 9.730 -14.695 1.00 90.44 98 SER A CA 1
ATOM 768 C C . SER A 1 98 ? 8.549 8.770 -14.512 1.00 90.44 98 SER A C 1
ATOM 770 O O . SER A 1 98 ? 8.513 7.977 -13.570 1.00 90.44 98 SER A O 1
ATOM 772 N N . GLU A 1 99 ? 7.624 8.811 -15.455 1.00 94.25 99 GLU A N 1
ATOM 773 C CA . GLU A 1 99 ? 6.556 7.831 -15.507 1.00 94.25 99 GLU A CA 1
ATOM 774 C C . GLU A 1 99 ? 7.089 6.493 -16.005 1.00 94.25 99 GLU A C 1
ATOM 776 O O . GLU A 1 99 ? 7.815 6.425 -16.998 1.00 94.25 99 GLU A O 1
ATOM 781 N N . ILE A 1 100 ? 6.710 5.438 -15.297 1.00 95.75 100 ILE A N 1
ATOM 782 C CA . ILE A 1 100 ? 7.052 4.058 -15.618 1.00 95.75 100 ILE A CA 1
ATOM 783 C C . ILE A 1 100 ? 5.782 3.240 -15.826 1.00 95.75 100 ILE A C 1
ATOM 785 O O . ILE A 1 100 ? 4.703 3.610 -15.345 1.00 95.75 100 ILE A O 1
ATOM 789 N N . ALA A 1 101 ? 5.902 2.128 -16.545 1.00 96.38 101 ALA A N 1
ATOM 790 C CA . ALA A 1 101 ? 4.792 1.209 -16.734 1.00 96.38 101 ALA A CA 1
ATOM 791 C C . ALA A 1 101 ? 4.593 0.353 -15.476 1.00 96.38 101 ALA A C 1
ATOM 793 O O . ALA A 1 101 ? 5.497 -0.354 -15.028 1.00 96.38 101 ALA A O 1
ATOM 794 N N . VAL A 1 102 ? 3.374 0.360 -14.946 1.00 97.81 102 VAL A N 1
ATOM 795 C CA . VAL A 1 102 ? 2.981 -0.455 -13.798 1.00 97.81 102 VAL A CA 1
ATOM 796 C C . VAL A 1 102 ? 2.328 -1.744 -14.302 1.00 97.81 102 VAL A C 1
ATOM 798 O O . VAL A 1 102 ? 1.377 -1.689 -15.084 1.00 97.81 102 VAL A O 1
ATOM 801 N N . PRO A 1 103 ? 2.815 -2.930 -13.907 1.00 97.38 103 PRO A N 1
ATOM 802 C CA . PRO A 1 103 ? 2.179 -4.188 -14.285 1.00 97.38 103 PRO A CA 1
ATOM 803 C C . PRO A 1 103 ? 0.748 -4.279 -13.714 1.00 97.38 103 PRO A C 1
ATOM 805 O O . PRO A 1 103 ? 0.581 -4.063 -12.517 1.00 97.38 103 PRO A O 1
ATOM 808 N N . PRO A 1 104 ? -0.279 -4.679 -14.490 1.00 96.75 104 PRO A N 1
ATOM 809 C CA . PRO A 1 104 ? -1.630 -4.887 -13.951 1.00 96.75 104 PRO A CA 1
ATOM 810 C C . PRO A 1 104 ? -1.669 -5.869 -12.776 1.00 96.75 104 PRO A C 1
ATOM 812 O O . PRO A 1 104 ? -2.228 -5.551 -11.730 1.00 96.75 104 PRO A O 1
ATOM 815 N N . ARG A 1 105 ? -0.942 -6.990 -12.892 1.00 96.50 105 ARG A N 1
ATOM 816 C CA . ARG A 1 105 ? -0.781 -7.980 -11.815 1.00 96.50 105 ARG A CA 1
ATOM 817 C C . ARG A 1 105 ? -0.268 -7.364 -10.510 1.00 96.50 105 ARG A C 1
ATOM 819 O O . ARG A 1 105 ? -0.672 -7.793 -9.439 1.00 96.50 105 ARG A O 1
ATOM 826 N N . PHE A 1 106 ? 0.615 -6.367 -10.585 1.00 97.44 106 PHE A N 1
ATOM 827 C CA . PHE A 1 106 ? 1.129 -5.688 -9.395 1.00 97.44 106 PHE A CA 1
ATOM 828 C C . PHE A 1 106 ? 0.001 -4.957 -8.653 1.00 97.44 106 PHE A C 1
ATOM 830 O O . PHE A 1 106 ? -0.134 -5.100 -7.442 1.00 97.44 106 PHE A O 1
ATOM 837 N N . ILE A 1 107 ? -0.861 -4.241 -9.382 1.00 97.56 107 ILE A N 1
ATOM 838 C CA . ILE A 1 107 ? -2.017 -3.550 -8.799 1.00 97.56 107 ILE A CA 1
ATOM 839 C C . ILE A 1 107 ? -3.072 -4.525 -8.274 1.00 97.56 107 ILE A C 1
ATOM 841 O O . ILE A 1 107 ? -3.635 -4.293 -7.207 1.00 97.56 107 ILE A O 1
ATOM 845 N N . GLU A 1 108 ? -3.326 -5.622 -8.985 1.00 97.06 108 GLU A N 1
ATOM 846 C CA . GLU A 1 108 ? -4.244 -6.671 -8.528 1.00 97.06 108 GLU A CA 1
ATOM 847 C C . GLU A 1 108 ? -3.796 -7.259 -7.183 1.00 97.06 108 GLU A C 1
ATOM 849 O O . GLU A 1 108 ? -4.602 -7.358 -6.259 1.00 97.06 108 GLU A O 1
ATOM 854 N N . GLN A 1 109 ? -2.504 -7.578 -7.041 1.00 97.62 109 GLN A N 1
ATOM 855 C CA . GLN A 1 109 ? -1.942 -8.072 -5.779 1.00 97.62 109 GLN A CA 1
ATOM 856 C C . GLN A 1 109 ? -1.979 -7.001 -4.685 1.00 97.62 109 GLN A C 1
ATOM 858 O O . GLN A 1 109 ? -2.408 -7.284 -3.574 1.00 97.62 109 GLN A O 1
ATOM 863 N N . MET A 1 110 ? -1.650 -5.745 -4.998 1.00 97.62 110 MET A N 1
ATOM 864 C CA . MET A 1 110 ? -1.795 -4.631 -4.053 1.00 97.62 110 MET A CA 1
ATOM 865 C C . MET A 1 110 ? -3.235 -4.485 -3.529 1.00 97.62 110 MET A C 1
ATOM 867 O O . MET A 1 110 ? -3.436 -4.284 -2.332 1.00 97.62 110 MET A O 1
ATOM 871 N N . CYS A 1 111 ? -4.242 -4.632 -4.396 1.00 97.81 111 CYS A N 1
ATOM 872 C CA . CYS A 1 111 ? -5.649 -4.648 -3.990 1.00 97.81 111 CYS A CA 1
ATOM 873 C C . CYS A 1 111 ? -5.965 -5.848 -3.083 1.00 97.81 111 CYS A C 1
ATOM 875 O O . CYS A 1 111 ? -6.639 -5.683 -2.064 1.00 97.81 111 CYS A O 1
ATOM 877 N N . ALA A 1 112 ? -5.458 -7.038 -3.422 1.00 97.38 112 ALA A N 1
ATOM 878 C CA . ALA A 1 112 ? -5.612 -8.232 -2.595 1.00 97.38 112 ALA A CA 1
ATOM 879 C C . ALA A 1 112 ? -5.002 -8.027 -1.198 1.00 97.38 112 ALA A C 1
ATOM 881 O O . ALA A 1 112 ? -5.686 -8.242 -0.202 1.00 97.38 112 ALA A O 1
ATOM 882 N N . HIS A 1 113 ? -3.787 -7.477 -1.111 1.00 97.75 113 HIS A N 1
ATOM 883 C CA . HIS A 1 113 ? -3.130 -7.166 0.160 1.00 97.75 113 HIS A CA 1
ATOM 884 C C . HIS A 1 113 ? -3.967 -6.211 1.022 1.00 97.75 113 HIS A C 1
ATOM 886 O O . HIS A 1 113 ? -4.156 -6.454 2.212 1.00 97.75 113 HIS A O 1
ATOM 892 N N . CYS A 1 114 ? -4.507 -5.137 0.433 1.00 97.50 114 CYS A N 1
ATOM 893 C CA . CYS A 1 114 ? -5.387 -4.204 1.139 1.00 97.50 114 CYS A CA 1
ATOM 894 C C . CYS A 1 114 ? -6.640 -4.900 1.698 1.00 97.50 114 CYS A C 1
ATOM 896 O O . CYS A 1 114 ? -7.022 -4.659 2.843 1.00 97.50 114 CYS A O 1
ATOM 898 N N . SER A 1 115 ? -7.261 -5.780 0.909 1.00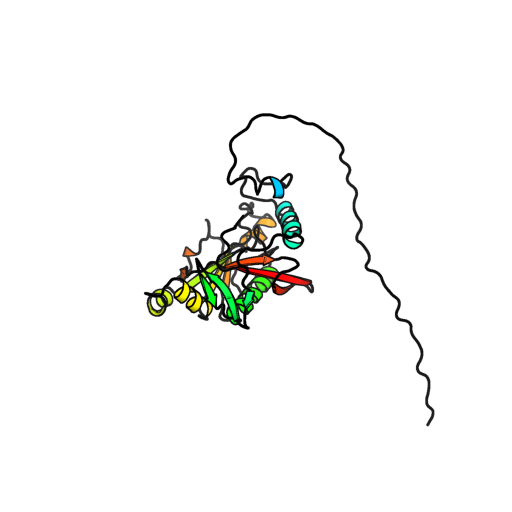 97.31 115 SER A N 1
ATOM 899 C CA . SER A 1 115 ? -8.413 -6.577 1.341 1.00 97.31 115 SER A CA 1
ATOM 900 C C . SER A 1 115 ? -8.053 -7.531 2.485 1.00 97.31 115 SER A C 1
ATOM 902 O O . SER A 1 115 ? -8.764 -7.588 3.492 1.00 97.31 115 SER A O 1
ATOM 904 N N . ASP A 1 116 ? -6.929 -8.236 2.367 1.00 97.31 116 ASP A N 1
ATOM 905 C CA . ASP A 1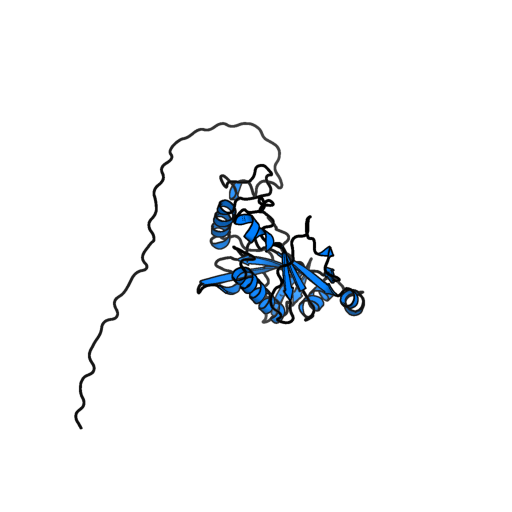 116 ? -6.463 -9.204 3.359 1.00 97.31 116 ASP A CA 1
ATOM 906 C C . ASP A 1 116 ? -6.093 -8.529 4.684 1.00 97.31 116 ASP A C 1
ATOM 908 O O . ASP A 1 116 ? -6.440 -9.033 5.754 1.00 97.31 116 ASP A O 1
ATOM 912 N N . MET A 1 117 ? -5.465 -7.348 4.638 1.00 96.81 117 MET A N 1
ATOM 913 C CA . MET A 1 117 ? -5.154 -6.568 5.840 1.00 96.81 117 MET A CA 1
ATOM 914 C C . MET A 1 117 ? -6.417 -6.160 6.604 1.00 96.81 117 MET A C 1
ATOM 916 O O . MET A 1 117 ? -6.451 -6.277 7.833 1.00 96.81 117 MET A O 1
ATOM 920 N N . LEU A 1 118 ? -7.471 -5.735 5.899 1.00 96.00 118 LEU A N 1
ATOM 921 C CA . LEU A 1 118 ? -8.768 -5.444 6.516 1.00 96.00 118 LEU A CA 1
ATOM 922 C C . LEU A 1 118 ? -9.414 -6.716 7.086 1.00 96.00 118 LEU A C 1
ATOM 924 O O . LEU A 1 118 ? -9.932 -6.707 8.204 1.00 96.00 118 LEU A O 1
ATOM 928 N N . ALA A 1 119 ? -9.371 -7.830 6.349 1.00 96.06 119 ALA A N 1
ATOM 929 C CA . ALA A 1 119 ? -9.942 -9.107 6.782 1.00 96.06 119 ALA A CA 1
ATOM 930 C C . ALA A 1 119 ? -9.257 -9.668 8.041 1.00 96.06 119 ALA A C 1
ATOM 932 O O . ALA A 1 119 ? -9.933 -10.152 8.949 1.00 96.06 119 ALA A O 1
ATOM 933 N N . ALA A 1 120 ? -7.932 -9.544 8.137 1.00 95.19 120 ALA A N 1
ATOM 934 C CA . ALA A 1 120 ? -7.152 -9.966 9.300 1.00 95.19 120 ALA A CA 1
ATOM 935 C C . ALA A 1 120 ? -7.276 -9.008 10.507 1.00 95.19 120 ALA A C 1
ATOM 937 O O . ALA A 1 120 ? -6.829 -9.322 11.622 1.00 95.19 120 ALA A O 1
ATOM 938 N N . GLY A 1 121 ? -7.873 -7.828 10.302 1.00 93.75 121 GLY A N 1
ATOM 939 C CA . GLY A 1 121 ? -7.893 -6.735 11.274 1.00 93.75 121 GLY A CA 1
ATOM 940 C C . GLY A 1 121 ? -6.502 -6.155 11.536 1.00 93.75 121 GLY A C 1
ATOM 941 O O . GLY A 1 121 ? -6.248 -5.657 12.631 1.00 93.75 121 GLY A O 1
ATOM 942 N N . ALA A 1 122 ? -5.593 -6.282 10.567 1.00 92.75 122 ALA A N 1
ATOM 943 C CA . ALA A 1 122 ? -4.272 -5.663 10.595 1.00 92.75 122 ALA A CA 1
ATOM 944 C C . ALA A 1 122 ? -4.322 -4.179 10.204 1.00 92.75 122 ALA A C 1
ATOM 946 O O . ALA A 1 122 ? -3.396 -3.446 10.529 1.00 92.75 122 ALA A O 1
ATOM 947 N N . ALA A 1 123 ? -5.407 -3.745 9.561 1.00 93.19 123 ALA A N 1
ATOM 948 C CA . ALA A 1 123 ? -5.774 -2.351 9.344 1.00 93.19 123 ALA A CA 1
ATOM 949 C C . ALA A 1 123 ? -7.256 -2.166 9.703 1.00 93.19 123 ALA A C 1
ATOM 951 O O . ALA A 1 123 ? -8.063 -3.080 9.500 1.00 93.19 123 ALA A O 1
ATOM 952 N N . ALA A 1 124 ? -7.612 -1.000 10.233 1.00 90.00 124 ALA A N 1
ATOM 953 C CA . ALA A 1 124 ? -8.998 -0.572 10.395 1.00 90.00 124 ALA A CA 1
ATOM 954 C C . ALA A 1 124 ? -9.440 0.283 9.199 1.00 90.00 124 ALA A C 1
ATOM 956 O O . ALA A 1 124 ? -10.580 0.175 8.747 1.00 90.00 124 ALA A O 1
ATOM 957 N N . TYR A 1 125 ? -8.514 1.087 8.671 1.00 91.81 125 TYR A N 1
ATOM 958 C CA . TYR A 1 125 ? -8.719 2.020 7.574 1.00 91.81 125 TYR A CA 1
ATOM 959 C C . TYR A 1 125 ? -7.531 1.982 6.604 1.00 91.81 125 TYR A C 1
ATOM 961 O O . TYR A 1 125 ? -6.377 1.838 7.000 1.00 91.81 125 TYR A O 1
ATOM 969 N N . LEU A 1 126 ? -7.802 2.156 5.311 1.00 93.12 126 LEU A N 1
ATOM 970 C CA . LEU A 1 126 ? -6.768 2.220 4.272 1.00 93.12 126 LEU A CA 1
ATOM 971 C C . LEU A 1 126 ? -6.492 3.687 3.928 1.00 93.12 126 LEU A C 1
ATOM 973 O O . LEU A 1 126 ? -7.059 4.200 2.972 1.00 93.12 126 LEU A O 1
ATOM 977 N N . PHE A 1 127 ? -5.708 4.398 4.735 1.00 91.25 127 PHE A N 1
ATOM 978 C CA . PHE A 1 127 ? -5.373 5.811 4.509 1.00 91.25 127 PHE A CA 1
ATOM 979 C C . PHE A 1 127 ? -4.148 6.253 5.324 1.00 91.25 127 PHE A C 1
ATOM 981 O O . PHE A 1 127 ? -3.584 5.472 6.091 1.00 91.25 127 PHE A O 1
ATOM 988 N N . ARG A 1 128 ? -3.784 7.538 5.193 1.00 85.75 128 ARG A N 1
ATOM 989 C CA . ARG A 1 128 ? -2.560 8.151 5.732 1.00 85.75 128 ARG A CA 1
ATOM 990 C C . ARG A 1 128 ? -2.240 7.850 7.198 1.00 85.75 128 ARG A C 1
ATOM 992 O O . ARG A 1 128 ? -1.075 7.608 7.487 1.00 85.75 128 ARG A O 1
ATOM 999 N N . LEU A 1 129 ? -3.219 7.843 8.108 1.00 84.94 129 LEU A N 1
ATOM 1000 C CA . LEU A 1 129 ? -2.932 7.672 9.544 1.00 84.94 129 LEU A CA 1
ATOM 1001 C C . LEU A 1 129 ? -2.999 6.226 10.058 1.00 84.94 129 LEU A C 1
ATOM 1003 O O . LEU A 1 129 ? -2.674 5.989 11.222 1.00 84.94 129 LEU A O 1
ATOM 1007 N N . ASP A 1 130 ? -3.403 5.271 9.220 1.00 85.44 130 ASP A N 1
ATOM 1008 C CA . ASP A 1 130 ? -3.439 3.850 9.578 1.00 85.44 130 ASP A CA 1
ATOM 1009 C C . ASP A 1 130 ? -2.571 3.023 8.622 1.00 85.44 130 ASP A C 1
ATOM 1011 O O . ASP A 1 130 ? -1.368 2.917 8.851 1.00 85.44 130 ASP A O 1
ATOM 1015 N N . ALA A 1 131 ? -3.151 2.474 7.551 1.00 90.19 131 ALA A N 1
ATOM 1016 C CA . ALA A 1 131 ? -2.433 1.739 6.515 1.00 90.19 131 ALA A CA 1
ATOM 1017 C C . ALA A 1 131 ? -2.298 2.605 5.255 1.00 90.19 131 ALA A C 1
ATOM 1019 O O . ALA A 1 131 ? -3.256 2.750 4.494 1.00 90.19 131 ALA A O 1
ATOM 1020 N N . PHE A 1 132 ? -1.114 3.186 5.049 1.00 90.75 132 PHE A N 1
ATOM 1021 C CA . PHE A 1 132 ? -0.883 4.189 4.000 1.00 90.75 132 PHE A CA 1
ATOM 1022 C C . PHE A 1 132 ? 0.152 3.796 2.956 1.00 90.75 132 PHE A C 1
ATOM 1024 O O . PHE A 1 132 ? 0.066 4.203 1.799 1.00 90.75 132 PHE A O 1
ATOM 1031 N N . HIS A 1 133 ? 1.189 3.082 3.370 1.00 92.12 133 HIS A N 1
ATOM 1032 C CA . HIS A 1 133 ? 2.333 2.829 2.516 1.00 92.12 133 HIS A CA 1
ATOM 1033 C C . HIS A 1 133 ? 2.936 1.463 2.806 1.00 92.12 133 HIS A C 1
ATOM 1035 O O . HIS A 1 133 ? 2.652 0.839 3.831 1.00 92.12 133 HIS A O 1
ATOM 1041 N N . ASN A 1 134 ? 3.764 1.009 1.876 1.00 92.50 134 ASN A N 1
ATOM 1042 C CA . ASN A 1 134 ? 4.640 -0.125 2.077 1.00 92.50 134 ASN A CA 1
ATOM 1043 C C . ASN A 1 134 ? 6.049 0.170 1.586 1.00 92.50 134 ASN A C 1
ATOM 1045 O O . ASN A 1 134 ? 6.271 1.053 0.755 1.00 92.50 134 ASN A O 1
ATOM 1049 N N . HIS A 1 135 ? 6.960 -0.654 2.083 1.00 91.81 135 HIS A N 1
ATOM 1050 C CA . HIS A 1 135 ? 8.289 -0.826 1.534 1.00 91.81 135 HIS A CA 1
ATOM 1051 C C . HIS A 1 135 ? 8.319 -2.113 0.723 1.00 91.81 135 HIS A C 1
ATOM 1053 O O . HIS A 1 135 ? 7.851 -3.160 1.178 1.00 91.81 135 HIS A O 1
ATOM 1059 N N . LEU A 1 136 ? 8.864 -2.043 -0.486 1.00 94.06 136 LEU A N 1
ATOM 1060 C CA . LEU A 1 136 ? 9.030 -3.215 -1.331 1.00 94.06 136 LEU A CA 1
ATOM 1061 C C . LEU A 1 136 ? 10.372 -3.883 -1.046 1.00 94.06 136 LEU A C 1
ATOM 1063 O O . LEU A 1 136 ? 11.391 -3.219 -0.871 1.00 94.06 136 LEU A O 1
ATOM 1067 N N . HIS A 1 137 ? 10.380 -5.209 -1.023 1.00 93.88 137 HIS A N 1
ATOM 1068 C CA . HIS A 1 137 ? 11.538 -6.015 -0.667 1.00 93.88 137 HIS A CA 1
ATOM 1069 C C . HIS A 1 137 ? 11.721 -7.182 -1.635 1.00 93.88 137 HIS A C 1
ATOM 1071 O O . HIS A 1 137 ? 10.757 -7.844 -2.023 1.00 93.88 137 HIS A O 1
ATOM 1077 N N . LEU A 1 138 ? 12.977 -7.475 -1.975 1.00 94.44 138 LEU A N 1
ATOM 1078 C CA . LEU A 1 138 ? 13.381 -8.674 -2.716 1.00 94.44 138 LEU A CA 1
ATOM 1079 C C . LEU A 1 138 ? 14.496 -9.419 -1.973 1.00 94.44 138 LEU A C 1
ATOM 1081 O O . LEU A 1 138 ? 15.233 -8.788 -1.215 1.00 94.44 138 LEU A O 1
ATOM 1085 N N . PRO A 1 139 ? 14.661 -10.739 -2.179 1.00 92.94 139 PRO A N 1
ATOM 1086 C CA . PRO A 1 139 ? 15.813 -11.456 -1.638 1.00 92.94 139 PRO A CA 1
ATOM 1087 C C . PRO A 1 139 ? 17.128 -10.799 -2.084 1.00 92.94 139 PRO A C 1
ATOM 1089 O O . PRO A 1 139 ? 17.249 -10.353 -3.230 1.00 92.94 139 PRO A O 1
ATOM 1092 N N . ALA A 1 140 ? 18.108 -10.703 -1.185 1.00 90.81 140 ALA A N 1
ATOM 1093 C CA . ALA A 1 140 ? 19.340 -9.952 -1.441 1.00 90.81 140 ALA A CA 1
ATOM 1094 C C . ALA A 1 140 ? 20.107 -10.481 -2.667 1.00 90.81 140 ALA A C 1
ATOM 1096 O O . ALA A 1 140 ? 20.637 -9.700 -3.458 1.00 90.81 140 ALA A O 1
ATOM 1097 N N . GLU A 1 141 ? 20.109 -11.797 -2.873 1.00 91.94 141 GLU A N 1
ATOM 1098 C CA . GLU A 1 141 ? 20.707 -12.454 -4.032 1.00 91.94 141 GLU A CA 1
ATOM 1099 C C . GLU A 1 141 ? 20.050 -12.029 -5.351 1.00 91.94 141 GLU A C 1
ATOM 1101 O O . GLU A 1 141 ? 20.747 -11.852 -6.346 1.00 91.94 141 GLU A O 1
ATOM 1106 N N . VAL A 1 142 ? 18.738 -11.774 -5.345 1.00 93.44 142 VAL A N 1
ATOM 1107 C CA . VAL A 1 142 ? 17.982 -11.295 -6.513 1.00 93.44 142 VAL A CA 1
ATOM 1108 C C . VAL A 1 142 ? 18.324 -9.847 -6.820 1.00 93.44 142 VAL A C 1
ATOM 1110 O O . VAL A 1 142 ? 18.448 -9.454 -7.980 1.00 93.44 142 VAL A O 1
ATOM 1113 N N . VAL A 1 143 ? 18.489 -9.018 -5.792 1.00 92.69 143 VAL A N 1
ATOM 1114 C CA . VAL A 1 143 ? 18.906 -7.628 -6.001 1.00 92.69 143 VAL A CA 1
ATOM 1115 C C . VAL A 1 143 ? 20.326 -7.584 -6.570 1.00 92.69 143 VAL A C 1
ATOM 1117 O O . VAL A 1 143 ? 20.572 -6.877 -7.549 1.00 92.69 143 VAL A O 1
ATOM 1120 N N . GLN A 1 144 ? 21.239 -8.390 -6.028 1.00 91.12 144 GLN A N 1
ATOM 1121 C CA . GLN A 1 144 ? 22.625 -8.459 -6.492 1.00 91.12 144 GLN A CA 1
ATOM 1122 C C . GLN A 1 144 ? 22.746 -9.006 -7.920 1.00 91.12 144 GLN A C 1
ATOM 1124 O O . GLN A 1 144 ? 23.471 -8.423 -8.721 1.00 91.12 144 GLN A O 1
ATOM 1129 N N . SER A 1 145 ? 22.034 -10.082 -8.269 1.00 92.94 145 SER A N 1
ATOM 1130 C CA . SER A 1 145 ? 22.143 -10.685 -9.603 1.00 92.94 145 SER A CA 1
ATOM 1131 C C . SER A 1 145 ? 21.369 -9.920 -10.675 1.00 92.94 145 SER A C 1
ATOM 1133 O O . SER A 1 145 ? 21.857 -9.757 -11.793 1.00 92.94 145 SER A O 1
ATOM 1135 N N . ASP A 1 146 ? 20.160 -9.451 -10.348 1.00 92.88 146 ASP A N 1
ATOM 1136 C CA . ASP A 1 146 ? 19.179 -9.057 -11.362 1.00 92.88 146 ASP A CA 1
ATOM 1137 C C . ASP A 1 146 ? 18.957 -7.543 -11.434 1.00 92.88 146 ASP A C 1
ATOM 1139 O O . ASP A 1 146 ? 18.424 -7.069 -12.444 1.00 92.88 146 ASP A O 1
ATOM 1143 N N . HIS A 1 147 ? 19.335 -6.791 -10.395 1.00 93.06 147 HIS A N 1
ATOM 1144 C CA . HIS A 1 147 ? 19.079 -5.348 -10.300 1.00 93.06 147 HIS A CA 1
ATOM 1145 C C . HIS A 1 147 ? 20.354 -4.496 -10.324 1.00 93.06 147 HIS A C 1
ATOM 1147 O O . HIS A 1 147 ? 20.276 -3.283 -10.537 1.00 93.06 147 HIS A O 1
ATOM 1153 N N . GLN A 1 148 ? 21.532 -5.102 -10.152 1.00 91.19 148 GLN A N 1
ATOM 1154 C CA . GLN A 1 148 ? 22.800 -4.380 -10.183 1.00 91.19 148 GLN A CA 1
ATOM 1155 C C . GLN A 1 148 ? 23.032 -3.713 -11.549 1.00 91.19 148 GLN A C 1
ATOM 1157 O O . GLN A 1 148 ? 22.901 -4.329 -12.604 1.00 91.19 148 GLN A O 1
ATOM 1162 N N . GLY A 1 149 ? 23.383 -2.424 -11.528 1.00 92.06 149 GLY A N 1
ATOM 1163 C CA . GLY A 1 149 ? 23.652 -1.636 -12.736 1.00 92.06 149 GLY A CA 1
ATOM 1164 C C . GLY A 1 149 ? 22.407 -1.126 -13.472 1.00 92.06 149 GLY A C 1
ATOM 1165 O O . GLY A 1 149 ? 22.553 -0.371 -14.433 1.00 92.06 149 GLY A O 1
ATOM 1166 N N . LEU A 1 150 ? 21.194 -1.475 -13.027 1.00 94.62 150 LEU A N 1
ATOM 1167 C CA . LEU A 1 150 ? 19.971 -0.879 -13.560 1.00 94.62 150 LEU A CA 1
ATOM 1168 C C . LEU A 1 150 ? 19.808 0.565 -13.075 1.00 94.62 150 LEU A C 1
ATOM 1170 O O . LEU A 1 150 ? 20.177 0.919 -11.953 1.00 94.62 150 LEU A O 1
ATOM 1174 N N . SER A 1 151 ? 19.196 1.404 -13.914 1.00 93.50 151 SER A N 1
ATOM 1175 C CA . SER A 1 151 ? 18.672 2.687 -13.444 1.00 93.50 151 SER A CA 1
ATOM 1176 C C . SER A 1 151 ? 17.554 2.443 -12.432 1.00 93.50 151 SER A C 1
ATOM 1178 O O . SER A 1 151 ? 16.893 1.404 -12.466 1.00 93.50 151 SER A O 1
ATOM 1180 N N . ILE A 1 152 ? 17.292 3.417 -11.561 1.00 90.69 152 ILE A N 1
ATOM 1181 C CA . ILE A 1 152 ? 16.273 3.263 -10.518 1.00 90.69 152 ILE A CA 1
ATOM 1182 C C . ILE A 1 152 ? 14.893 2.905 -11.076 1.00 90.69 152 ILE A C 1
ATOM 1184 O O . ILE A 1 152 ? 14.211 2.055 -10.526 1.00 90.69 152 ILE A O 1
ATOM 1188 N N . ASN A 1 153 ? 14.522 3.473 -12.222 1.00 93.31 153 ASN A N 1
ATOM 1189 C CA . ASN A 1 153 ? 13.247 3.193 -12.875 1.00 93.31 153 ASN A CA 1
ATOM 1190 C C . ASN A 1 153 ? 13.204 1.805 -13.507 1.00 93.31 153 ASN A C 1
ATOM 1192 O O . ASN A 1 153 ? 12.198 1.118 -13.376 1.00 93.31 153 ASN A O 1
ATOM 1196 N N . ALA A 1 154 ? 14.296 1.370 -14.144 1.00 94.38 154 ALA A N 1
ATOM 1197 C CA . ALA A 1 154 ? 14.383 0.016 -14.680 1.00 94.38 154 ALA A CA 1
ATOM 1198 C C . ALA A 1 154 ? 14.357 -1.028 -13.551 1.00 94.38 154 ALA A C 1
ATOM 1200 O O . ALA A 1 154 ? 13.721 -2.070 -13.691 1.00 94.38 154 ALA A O 1
ATOM 1201 N N . ALA A 1 155 ? 14.999 -0.731 -12.417 1.00 94.19 155 ALA A N 1
ATOM 1202 C CA . ALA A 1 155 ? 14.928 -1.556 -11.219 1.00 94.19 155 ALA A CA 1
ATOM 1203 C C . ALA A 1 155 ? 13.499 -1.603 -10.649 1.00 94.19 155 ALA A C 1
ATOM 1205 O O . ALA A 1 155 ? 13.005 -2.695 -10.397 1.00 94.19 155 ALA A O 1
ATOM 1206 N N . SER A 1 156 ? 12.810 -0.460 -10.537 1.00 94.38 156 SER A N 1
ATOM 1207 C CA . SER A 1 156 ? 11.404 -0.373 -10.113 1.00 94.38 156 SER A CA 1
ATOM 1208 C C . SER A 1 156 ? 10.469 -1.201 -11.001 1.00 94.38 156 SER A C 1
ATOM 1210 O O . SER A 1 156 ? 9.683 -2.013 -10.513 1.00 94.38 156 SER A O 1
ATOM 1212 N N . GLU A 1 157 ? 10.554 -1.028 -12.325 1.00 94.94 157 GLU A N 1
ATOM 1213 C CA . GLU A 1 157 ? 9.732 -1.780 -13.283 1.00 94.94 157 GLU A CA 1
ATOM 1214 C C . GLU A 1 157 ? 10.003 -3.282 -13.221 1.00 94.94 157 GLU A C 1
ATOM 1216 O O . GLU A 1 157 ? 9.074 -4.081 -13.368 1.00 94.94 157 GLU A O 1
ATOM 1221 N N . LYS A 1 158 ? 11.265 -3.669 -13.004 1.00 96.06 158 LYS A N 1
ATOM 1222 C CA . LYS A 1 158 ? 11.656 -5.068 -12.850 1.00 96.06 158 LYS A CA 1
ATOM 1223 C C . LYS A 1 158 ? 11.130 -5.655 -11.543 1.00 96.06 158 LYS A C 1
ATOM 1225 O O . LYS A 1 158 ? 10.514 -6.718 -11.582 1.00 96.06 158 LYS A O 1
ATOM 1230 N N . ALA A 1 159 ? 11.291 -4.945 -10.429 1.00 96.06 159 ALA A N 1
ATOM 1231 C CA . ALA A 1 159 ? 10.839 -5.382 -9.114 1.00 96.06 159 ALA A CA 1
ATOM 1232 C C . ALA A 1 159 ? 9.329 -5.649 -9.092 1.00 96.06 159 ALA A C 1
ATOM 1234 O O . ALA A 1 159 ? 8.913 -6.728 -8.684 1.00 96.06 159 ALA A O 1
ATOM 1235 N N . MET A 1 160 ? 8.508 -4.743 -9.643 1.00 96.88 160 MET A N 1
ATOM 1236 C CA . MET A 1 160 ? 7.045 -4.916 -9.711 1.00 96.88 160 MET A CA 1
ATOM 1237 C C . MET A 1 160 ? 6.590 -6.141 -10.531 1.00 96.88 160 MET A C 1
ATOM 1239 O O . MET A 1 160 ? 5.418 -6.520 -10.482 1.00 96.88 160 MET A O 1
ATOM 1243 N N . ARG A 1 161 ? 7.481 -6.752 -11.323 1.00 96.75 161 ARG A N 1
ATOM 1244 C CA . ARG A 1 161 ? 7.206 -7.971 -12.103 1.00 96.75 161 ARG A CA 1
ATOM 1245 C C . ARG A 1 161 ? 7.721 -9.239 -11.432 1.00 96.75 161 ARG A C 1
ATOM 1247 O O . ARG A 1 161 ? 7.351 -10.325 -11.876 1.00 96.75 161 ARG A O 1
ATOM 1254 N N . ASP A 1 162 ? 8.555 -9.120 -10.405 1.00 96.69 162 ASP A N 1
ATOM 1255 C CA . ASP A 1 162 ? 9.154 -10.268 -9.739 1.00 96.69 162 ASP A CA 1
ATOM 1256 C C . ASP A 1 162 ? 8.132 -10.929 -8.794 1.00 96.69 162 ASP A C 1
ATOM 1258 O O . ASP A 1 162 ? 7.602 -10.269 -7.899 1.00 96.69 162 ASP A O 1
ATOM 1262 N N . PRO A 1 163 ? 7.818 -12.227 -8.955 1.00 95.31 163 PRO A N 1
ATOM 1263 C CA . PRO A 1 163 ? 6.886 -12.915 -8.063 1.00 95.31 163 PRO A CA 1
ATOM 1264 C C . PRO A 1 163 ? 7.418 -13.070 -6.631 1.00 95.31 163 PRO A C 1
ATOM 1266 O O . PRO A 1 163 ? 6.625 -13.297 -5.726 1.00 95.31 163 PRO A O 1
ATOM 1269 N N . ARG A 1 164 ? 8.733 -12.942 -6.409 1.00 95.19 164 ARG A N 1
ATOM 1270 C CA . ARG A 1 164 ? 9.369 -13.025 -5.083 1.00 95.19 164 ARG A CA 1
ATOM 1271 C C . ARG A 1 164 ? 9.291 -11.709 -4.310 1.00 95.19 164 ARG A C 1
ATOM 1273 O O . ARG A 1 164 ? 9.809 -11.637 -3.196 1.00 95.19 164 ARG A O 1
ATOM 1280 N N . LEU A 1 165 ? 8.705 -10.670 -4.907 1.00 96.44 165 LEU A N 1
ATOM 1281 C CA . LEU A 1 165 ? 8.500 -9.383 -4.262 1.00 96.44 165 LEU A CA 1
ATOM 1282 C C . LEU A 1 165 ? 7.633 -9.554 -3.012 1.00 96.44 165 LEU A C 1
ATOM 1284 O O . LEU A 1 165 ? 6.645 -10.294 -3.010 1.00 96.44 165 LEU A O 1
ATOM 1288 N N . VAL A 1 166 ? 8.005 -8.833 -1.961 1.00 95.25 166 VAL A N 1
ATOM 1289 C CA . VAL A 1 166 ? 7.247 -8.729 -0.715 1.00 95.25 166 VAL A CA 1
ATOM 1290 C C . VAL A 1 166 ? 7.005 -7.258 -0.424 1.00 95.25 166 VAL A C 1
ATOM 1292 O O . VAL A 1 166 ? 7.925 -6.449 -0.524 1.00 95.25 166 VAL A O 1
ATOM 1295 N N . ALA A 1 167 ? 5.774 -6.907 -0.073 1.00 94.94 167 ALA A N 1
ATOM 1296 C CA . ALA A 1 167 ? 5.439 -5.601 0.476 1.00 94.94 167 ALA A CA 1
ATOM 1297 C C . ALA A 1 167 ? 5.381 -5.701 2.002 1.00 94.94 167 ALA A C 1
ATOM 1299 O O . ALA A 1 167 ? 4.634 -6.515 2.546 1.00 94.94 167 ALA A O 1
ATOM 1300 N N . LEU A 1 168 ? 6.158 -4.864 2.682 1.00 93.25 168 LEU A N 1
ATOM 1301 C CA . LEU A 1 168 ? 6.098 -4.690 4.124 1.00 93.25 168 LEU A CA 1
ATOM 1302 C C . LEU A 1 168 ? 5.257 -3.456 4.448 1.00 93.25 168 LEU A C 1
ATOM 1304 O O . LEU A 1 168 ? 5.619 -2.347 4.062 1.00 93.25 168 LEU A O 1
ATOM 1308 N N . TYR A 1 169 ? 4.157 -3.652 5.165 1.00 92.31 169 TYR A N 1
ATOM 1309 C CA . TYR A 1 169 ? 3.257 -2.586 5.594 1.00 92.31 169 TYR A CA 1
ATOM 1310 C C . TYR A 1 169 ? 3.473 -2.254 7.068 1.00 92.31 169 TYR A C 1
ATOM 1312 O O . TYR A 1 169 ? 3.634 -3.153 7.902 1.00 92.31 169 TYR A O 1
ATOM 1320 N N . HIS A 1 170 ? 3.403 -0.960 7.373 1.00 88.00 170 HIS A N 1
ATOM 1321 C CA . HIS A 1 170 ? 3.378 -0.421 8.726 1.00 88.00 170 HIS A CA 1
ATOM 1322 C C . HIS A 1 170 ? 2.022 0.239 8.973 1.00 88.00 170 HIS A C 1
ATOM 1324 O O . HIS A 1 170 ? 1.779 1.371 8.565 1.00 88.00 170 HIS A O 1
ATOM 1330 N N . ASN A 1 171 ? 1.139 -0.488 9.645 1.00 89.00 171 ASN A N 1
ATOM 1331 C CA . ASN A 1 171 ? -0.188 -0.016 10.020 1.00 89.00 171 ASN A CA 1
ATOM 1332 C C . ASN A 1 171 ? -0.135 0.638 11.410 1.00 89.00 171 ASN A C 1
ATOM 1334 O O . ASN A 1 171 ? 0.850 0.485 12.150 1.00 89.00 171 ASN A O 1
ATOM 1338 N N . TYR A 1 172 ? -1.178 1.381 11.786 1.00 84.44 172 TYR A N 1
ATOM 1339 C CA . TYR A 1 172 ? -1.252 2.089 13.072 1.00 84.44 172 TYR A CA 1
ATOM 1340 C C . TYR A 1 172 ? 0.008 2.912 13.414 1.00 84.44 172 TYR A C 1
ATOM 1342 O O . TYR A 1 172 ? 0.356 3.064 14.587 1.00 84.44 172 TYR A O 1
ATOM 1350 N N . GLU A 1 173 ? 0.742 3.421 12.415 1.00 79.81 173 GLU A N 1
ATOM 1351 C CA . GLU A 1 173 ? 2.014 4.124 12.643 1.00 79.81 173 GLU A CA 1
ATOM 1352 C C . GLU A 1 173 ? 1.840 5.408 13.454 1.00 79.81 173 GLU A C 1
ATOM 1354 O O . GLU A 1 173 ? 2.699 5.771 14.260 1.00 79.81 173 GLU A O 1
ATOM 1359 N N . HIS A 1 174 ? 0.670 6.020 13.322 1.00 82.00 174 HIS A N 1
ATOM 1360 C CA . HIS A 1 174 ? 0.283 7.220 14.043 1.00 82.00 174 HIS A CA 1
ATOM 1361 C C . HIS A 1 174 ? -0.523 6.925 15.317 1.00 82.00 174 HIS A C 1
ATOM 1363 O O . HIS A 1 174 ? -1.173 7.811 15.865 1.00 82.00 174 HIS A O 1
ATOM 1369 N N . THR A 1 175 ? -0.459 5.692 15.830 1.00 79.75 175 THR A N 1
ATOM 1370 C CA . THR A 1 175 ? -0.976 5.310 17.154 1.00 79.75 175 THR A CA 1
ATOM 1371 C C . THR A 1 175 ? 0.209 5.069 18.100 1.00 79.75 175 THR A C 1
ATOM 1373 O O . THR A 1 175 ? 1.146 4.355 17.723 1.00 79.75 175 THR A O 1
ATOM 1376 N N . PRO A 1 176 ? 0.222 5.629 19.328 1.00 80.94 176 PRO A N 1
ATOM 1377 C CA . PRO A 1 176 ? 1.320 5.372 20.254 1.00 80.94 176 PRO A CA 1
ATOM 1378 C C . PRO A 1 176 ? 1.273 3.907 20.699 1.00 80.94 176 PRO A C 1
ATOM 1380 O O . PRO A 1 176 ? 0.215 3.283 20.638 1.00 80.94 176 PRO A O 1
ATOM 1383 N N . ILE A 1 177 ? 2.396 3.351 21.175 1.00 83.75 177 ILE A N 1
ATOM 1384 C CA . ILE A 1 177 ? 2.406 1.980 21.714 1.00 83.75 177 ILE A CA 1
ATOM 1385 C C . ILE A 1 177 ? 1.400 1.914 22.875 1.00 83.75 177 ILE A C 1
ATOM 1387 O O . ILE A 1 177 ? 1.636 2.539 23.913 1.00 83.75 177 ILE A O 1
ATOM 1391 N N . PRO A 1 178 ? 0.292 1.168 22.740 1.00 82.81 178 PRO A N 1
ATOM 1392 C CA . PRO A 1 178 ? -0.703 1.097 23.795 1.00 82.81 178 PRO A CA 1
ATOM 1393 C C . PRO A 1 178 ? -0.211 0.183 24.932 1.00 82.81 178 PRO A C 1
ATOM 1395 O O . PRO A 1 178 ? 0.590 -0.730 24.695 1.00 82.81 178 PRO A O 1
ATOM 1398 N N . PRO A 1 179 ? -0.692 0.369 26.175 1.00 82.38 179 PRO A N 1
ATOM 1399 C CA . PRO A 1 179 ? -0.333 -0.508 27.285 1.00 82.38 179 PRO A CA 1
ATOM 1400 C C . PRO A 1 179 ? -0.716 -1.969 27.011 1.00 82.38 179 PRO A C 1
ATOM 1402 O O . PRO A 1 179 ? -1.805 -2.249 26.497 1.00 82.38 179 PRO A O 1
ATOM 1405 N N . LYS A 1 180 ? 0.158 -2.909 27.397 1.00 87.44 180 LYS A N 1
ATOM 1406 C CA . LYS A 1 180 ? -0.112 -4.353 27.289 1.00 87.44 180 LYS A CA 1
ATOM 1407 C C . LYS A 1 180 ? -1.416 -4.715 28.012 1.00 87.44 180 LYS A C 1
ATOM 1409 O O . LYS A 1 180 ? -1.696 -4.194 29.087 1.00 87.44 180 LYS A O 1
ATOM 1414 N N . GLY A 1 181 ? -2.197 -5.622 27.425 1.00 85.00 181 GLY A N 1
ATOM 1415 C CA . GLY A 1 181 ? -3.479 -6.078 27.980 1.00 85.00 181 GLY A CA 1
ATOM 1416 C C . GLY A 1 181 ? -4.676 -5.169 27.677 1.00 85.00 181 GLY A C 1
ATOM 1417 O O . GLY A 1 181 ? -5.794 -5.495 28.066 1.00 85.00 181 GLY A O 1
ATOM 1418 N N . THR A 1 182 ? -4.476 -4.055 26.966 1.00 84.81 182 THR A N 1
ATOM 1419 C CA . THR A 1 182 ? -5.586 -3.239 26.454 1.00 84.81 182 THR A CA 1
ATOM 1420 C C . THR A 1 182 ? -6.124 -3.805 25.133 1.00 84.81 182 THR A C 1
ATOM 1422 O O . THR A 1 182 ? -5.352 -4.377 24.360 1.00 84.81 182 THR A O 1
ATOM 1425 N N . PRO A 1 183 ? -7.415 -3.602 24.801 1.00 83.69 183 PRO A N 1
ATOM 1426 C CA . PRO A 1 183 ? -7.952 -3.985 23.491 1.00 83.69 183 PRO A CA 1
ATOM 1427 C C . PRO A 1 183 ? -7.178 -3.373 22.313 1.00 83.69 183 PRO A C 1
ATOM 1429 O O . PRO A 1 183 ? -6.974 -4.030 21.296 1.00 83.69 183 PRO A O 1
ATOM 1432 N N . LEU A 1 184 ? -6.683 -2.139 22.470 1.00 81.69 184 LEU A N 1
ATOM 1433 C CA . LEU A 1 184 ? -5.872 -1.467 21.454 1.00 81.69 184 LEU A CA 1
ATOM 1434 C C . LEU A 1 184 ? -4.515 -2.159 21.246 1.00 81.69 184 LEU A C 1
ATOM 1436 O O . LEU A 1 184 ? -4.023 -2.204 20.123 1.00 81.69 184 LEU A O 1
ATOM 1440 N N . TYR A 1 185 ? -3.931 -2.760 22.288 1.00 86.06 185 TYR A N 1
ATOM 1441 C CA . TYR A 1 185 ? -2.699 -3.543 22.161 1.00 86.06 185 TYR A CA 1
ATOM 1442 C C . TYR A 1 185 ? -2.883 -4.814 21.331 1.00 86.06 185 TYR A C 1
ATOM 1444 O O . TYR A 1 185 ? -1.996 -5.175 20.560 1.00 86.06 185 TYR A O 1
ATOM 1452 N N . GLU A 1 186 ? -4.045 -5.461 21.415 1.00 86.44 186 GLU A N 1
ATOM 1453 C CA . GLU A 1 186 ? -4.357 -6.634 20.588 1.00 86.44 186 GLU A CA 1
ATOM 1454 C C . GLU A 1 186 ? -4.398 -6.308 19.094 1.00 86.44 186 GLU A C 1
ATOM 1456 O O . GLU A 1 186 ? -3.954 -7.107 18.269 1.00 86.44 186 GLU A O 1
ATOM 1461 N N . VAL A 1 187 ? -4.866 -5.108 18.756 1.00 85.44 187 VAL A N 1
ATOM 1462 C CA . VAL A 1 187 ? -4.850 -4.582 17.390 1.00 85.44 187 VAL A CA 1
ATOM 1463 C C . VAL A 1 187 ? -3.436 -4.157 16.988 1.00 85.44 187 VAL A C 1
ATOM 1465 O O . VAL A 1 187 ? -2.941 -4.559 15.940 1.00 85.44 187 VAL A O 1
ATOM 1468 N N . TYR A 1 188 ? -2.743 -3.421 17.858 1.00 84.62 188 TYR A N 1
ATOM 1469 C CA . TYR A 1 188 ? -1.388 -2.922 17.619 1.00 84.62 188 TYR A CA 1
ATOM 1470 C C . TYR A 1 188 ? -0.366 -4.038 17.348 1.00 84.62 188 TYR A C 1
ATOM 1472 O O . TYR A 1 188 ? 0.557 -3.856 16.558 1.00 84.62 188 TYR A O 1
ATOM 1480 N N . LYS A 1 189 ? -0.542 -5.228 17.938 1.00 88.06 189 LYS A N 1
ATOM 1481 C CA . LYS A 1 189 ? 0.281 -6.415 17.636 1.00 88.06 189 LYS A CA 1
ATOM 1482 C C . LYS A 1 189 ? 0.245 -6.848 16.170 1.00 88.06 189 LYS A C 1
ATOM 1484 O O . LYS A 1 189 ? 1.135 -7.575 15.750 1.00 88.06 189 LYS A O 1
ATOM 1489 N N . LYS A 1 190 ? -0.753 -6.410 15.403 1.00 90.12 190 LYS A N 1
ATOM 1490 C CA . LYS A 1 190 ? -0.931 -6.758 13.989 1.00 90.12 190 LYS A CA 1
ATOM 1491 C C . LYS A 1 190 ? -0.355 -5.724 13.025 1.00 90.12 190 LYS A C 1
ATOM 1493 O O . LYS A 1 190 ? -0.598 -5.804 11.826 1.00 90.12 190 LYS A O 1
ATOM 1498 N N . ARG A 1 191 ? 0.360 -4.725 13.544 1.00 88.06 191 ARG A N 1
ATOM 1499 C CA . ARG A 1 191 ? 0.729 -3.532 12.782 1.00 88.06 191 ARG A CA 1
ATOM 1500 C C . ARG A 1 191 ? 1.767 -3.747 11.683 1.00 88.06 191 ARG A C 1
ATOM 1502 O O . ARG A 1 191 ? 1.852 -2.918 10.791 1.00 88.06 191 ARG A O 1
ATOM 1509 N N . ASN A 1 192 ? 2.572 -4.802 11.766 1.00 90.25 192 ASN A N 1
ATOM 1510 C CA . ASN A 1 192 ? 3.573 -5.116 10.754 1.00 90.25 192 ASN A CA 1
ATOM 1511 C C . ASN A 1 192 ? 3.079 -6.302 9.935 1.00 90.25 192 ASN A C 1
ATOM 1513 O O . ASN A 1 192 ? 2.816 -7.369 10.493 1.00 90.25 192 ASN A O 1
ATOM 1517 N N . VAL A 1 193 ? 2.947 -6.109 8.627 1.00 92.75 193 VAL A N 1
ATOM 1518 C CA . VAL A 1 193 ? 2.407 -7.127 7.720 1.00 92.75 193 VAL A CA 1
ATOM 1519 C C . VAL A 1 193 ? 3.363 -7.333 6.559 1.00 92.75 193 VAL A C 1
ATOM 1521 O O . VAL A 1 193 ? 3.702 -6.372 5.873 1.00 92.75 193 VAL A O 1
ATOM 1524 N N . ALA A 1 194 ? 3.757 -8.578 6.312 1.00 93.81 194 ALA A N 1
ATOM 1525 C CA . ALA A 1 194 ? 4.371 -8.979 5.054 1.00 93.81 194 ALA A CA 1
ATOM 1526 C C . ALA A 1 194 ? 3.282 -9.499 4.108 1.00 93.81 194 ALA A C 1
ATOM 1528 O O . ALA A 1 194 ? 2.503 -10.377 4.474 1.00 93.81 194 ALA A O 1
ATOM 1529 N N . ALA A 1 195 ? 3.221 -8.966 2.891 1.00 95.50 195 ALA A N 1
ATOM 1530 C CA . ALA A 1 195 ? 2.327 -9.448 1.845 1.00 95.50 195 ALA A CA 1
ATOM 1531 C C . ALA A 1 195 ? 3.118 -9.843 0.598 1.00 95.50 195 ALA A C 1
ATOM 1533 O O . ALA A 1 195 ? 4.085 -9.174 0.228 1.00 95.50 195 ALA A O 1
ATOM 1534 N N . TYR A 1 196 ? 2.709 -10.930 -0.049 1.00 96.00 196 TYR A N 1
ATOM 1535 C CA . TYR A 1 196 ? 3.513 -11.615 -1.056 1.00 96.00 196 TYR A CA 1
ATOM 1536 C C . TYR A 1 196 ? 2.895 -11.509 -2.447 1.00 96.00 196 TYR A C 1
ATOM 1538 O O . TYR A 1 196 ? 1.735 -11.848 -2.658 1.00 96.00 196 TYR A O 1
ATOM 1546 N N . PHE A 1 197 ? 3.713 -11.161 -3.441 1.00 96.50 197 PHE A N 1
ATOM 1547 C CA . PHE A 1 197 ? 3.272 -11.053 -4.837 1.00 96.50 197 PHE A CA 1
ATOM 1548 C C . PHE A 1 197 ? 3.233 -12.400 -5.585 1.00 96.50 197 PHE A C 1
ATOM 1550 O O . PHE A 1 197 ? 3.105 -12.436 -6.814 1.00 96.50 197 PHE A O 1
ATOM 1557 N N . ASP A 1 198 ? 3.322 -13.523 -4.872 1.00 94.50 198 ASP A N 1
ATOM 1558 C CA . ASP A 1 198 ? 3.146 -14.884 -5.393 1.00 94.50 198 ASP A CA 1
ATOM 1559 C C . ASP A 1 198 ? 1.777 -15.497 -5.045 1.00 94.50 198 ASP A C 1
ATOM 1561 O O . ASP A 1 198 ? 1.502 -16.630 -5.439 1.00 94.50 198 ASP A O 1
ATOM 1565 N N . GLY A 1 199 ? 0.896 -14.740 -4.379 1.00 90.12 199 GLY A N 1
ATOM 1566 C CA . GLY A 1 199 ? -0.458 -15.170 -4.022 1.00 90.12 199 GLY A CA 1
ATOM 1567 C C . GLY A 1 199 ? -0.555 -15.935 -2.701 1.00 90.12 199 GLY A C 1
ATOM 1568 O O . GLY A 1 199 ? -1.626 -16.453 -2.381 1.00 90.12 199 GLY A O 1
ATOM 1569 N N . ARG A 1 200 ? 0.533 -16.027 -1.926 1.00 93.31 200 ARG A N 1
ATOM 1570 C CA . ARG A 1 200 ? 0.457 -16.501 -0.539 1.00 93.31 200 ARG A CA 1
ATOM 1571 C C . ARG A 1 200 ? -0.338 -15.518 0.336 1.00 93.31 200 ARG A C 1
ATOM 1573 O O . ARG A 1 200 ? -0.291 -14.315 0.080 1.00 93.31 200 ARG A O 1
ATOM 1580 N N . PRO A 1 201 ? -1.018 -16.005 1.393 1.00 93.44 201 PRO A N 1
ATOM 1581 C CA . PRO A 1 201 ? -1.666 -15.133 2.368 1.00 93.44 201 PRO A CA 1
ATOM 1582 C C . PRO A 1 201 ? -0.676 -14.166 3.018 1.00 93.44 201 PRO A C 1
ATOM 1584 O O . PRO A 1 201 ? 0.509 -14.480 3.151 1.00 93.44 201 PRO A O 1
ATOM 1587 N N . ILE A 1 202 ? -1.183 -13.027 3.486 1.00 95.50 202 ILE A N 1
ATOM 1588 C CA . ILE A 1 202 ? -0.394 -12.101 4.300 1.00 95.50 202 ILE A CA 1
ATOM 1589 C C . ILE A 1 202 ? 0.089 -12.762 5.600 1.00 95.50 202 ILE A C 1
ATOM 1591 O O . ILE A 1 202 ? -0.589 -13.614 6.179 1.00 95.50 202 ILE A O 1
ATOM 1595 N N . GLU A 1 203 ? 1.237 -12.313 6.095 1.00 93.50 203 GLU A N 1
ATOM 1596 C CA . GLU A 1 203 ? 1.804 -12.716 7.376 1.00 93.50 203 GLU A CA 1
ATOM 1597 C C . GLU A 1 203 ? 1.843 -11.516 8.327 1.00 93.50 203 GLU A C 1
ATOM 1599 O O . GLU A 1 203 ? 2.410 -10.469 8.013 1.00 93.50 203 GLU A O 1
ATOM 1604 N N . ILE A 1 204 ? 1.241 -11.668 9.509 1.00 91.81 204 ILE A N 1
ATOM 1605 C CA . ILE A 1 204 ? 1.390 -10.699 10.597 1.00 91.81 204 ILE A CA 1
ATOM 1606 C C . ILE A 1 204 ? 2.711 -10.991 11.297 1.00 91.81 204 ILE A C 1
ATOM 1608 O O . ILE A 1 204 ? 2.870 -12.039 11.925 1.00 91.81 204 ILE A O 1
ATOM 1612 N N . LEU A 1 205 ? 3.636 -10.042 11.214 1.00 88.44 205 LEU A N 1
ATOM 1613 C CA . LEU A 1 205 ? 4.954 -10.182 11.807 1.00 88.44 205 LEU A CA 1
ATOM 1614 C C . LEU A 1 205 ? 4.896 -9.875 13.308 1.00 88.44 205 LEU A C 1
ATOM 1616 O O . LEU A 1 205 ? 4.213 -8.930 13.723 1.00 88.44 205 LEU A O 1
ATOM 1620 N N . PRO A 1 206 ? 5.624 -10.633 14.143 1.00 81.56 206 PRO A N 1
ATOM 1621 C CA . PRO A 1 206 ? 5.661 -10.376 15.572 1.00 81.56 206 PRO A CA 1
ATOM 1622 C C . PRO A 1 206 ? 6.223 -8.979 15.874 1.00 81.56 206 PRO A C 1
ATOM 1624 O O . PRO A 1 206 ? 7.150 -8.482 15.227 1.00 81.56 206 PRO A O 1
ATOM 1627 N N . LEU A 1 207 ? 5.683 -8.344 16.914 1.00 75.31 207 LEU A N 1
ATOM 1628 C CA . LEU A 1 207 ? 6.365 -7.229 17.565 1.00 75.31 207 LEU A CA 1
ATOM 1629 C C . LEU A 1 207 ? 7.558 -7.805 18.347 1.00 75.31 207 LEU A C 1
ATOM 1631 O O . LEU A 1 207 ? 7.328 -8.659 19.205 1.00 75.31 207 LEU A O 1
ATOM 1635 N N . PRO A 1 208 ? 8.808 -7.375 18.122 1.00 62.81 208 PRO A N 1
ATOM 1636 C CA . PRO A 1 208 ? 9.904 -7.729 18.979 1.00 62.81 208 PRO A CA 1
ATOM 1637 C C . PRO A 1 208 ? 9.713 -6.983 20.293 1.00 62.81 208 PRO A C 1
ATOM 1639 O O . PRO A 1 208 ? 8.887 -6.074 20.441 1.00 62.81 208 PRO A O 1
ATOM 1642 N N . GLU A 1 209 ? 10.519 -7.352 21.273 1.00 52.03 209 GLU A N 1
ATOM 1643 C CA . GLU A 1 209 ? 10.699 -6.547 22.473 1.00 52.03 209 GLU A CA 1
ATOM 1644 C C . GLU A 1 209 ? 11.517 -5.292 22.103 1.00 52.03 209 GLU A C 1
ATOM 1646 O O . GLU A 1 209 ? 12.703 -5.181 22.382 1.00 52.03 209 GLU A O 1
ATOM 1651 N N . GLY A 1 210 ? 10.901 -4.374 21.351 1.00 49.66 210 GLY A N 1
ATOM 1652 C CA . GLY A 1 210 ? 11.568 -3.286 20.634 1.00 49.66 210 GLY A CA 1
ATOM 1653 C C . GLY A 1 210 ? 10.797 -2.918 19.364 1.00 49.66 210 GLY A C 1
ATOM 1654 O O . GLY A 1 210 ? 9.777 -3.521 19.048 1.00 49.66 210 GLY A O 1
ATOM 1655 N N . LYS A 1 211 ? 11.230 -1.898 18.621 1.00 41.81 211 LYS A N 1
ATOM 1656 C CA . LYS A 1 211 ? 10.630 -1.589 17.312 1.00 41.81 211 LYS A CA 1
ATOM 1657 C C . LYS A 1 211 ? 10.992 -2.727 16.341 1.00 41.81 211 LYS A C 1
ATOM 1659 O O . LYS A 1 211 ? 12.178 -2.876 16.069 1.00 41.81 211 LYS A O 1
ATOM 1664 N N . THR A 1 212 ? 10.037 -3.506 15.807 1.00 44.72 212 THR A N 1
ATOM 1665 C CA . THR A 1 212 ? 10.337 -4.307 14.600 1.00 44.72 212 THR A CA 1
ATOM 1666 C C . THR A 1 212 ? 10.513 -3.328 13.469 1.00 44.72 212 THR A C 1
ATOM 1668 O O . THR A 1 212 ? 9.616 -2.539 13.176 1.00 44.72 212 THR A O 1
ATOM 1671 N N . THR A 1 213 ? 11.664 -3.394 12.835 1.00 51.16 213 THR A N 1
ATOM 1672 C CA . THR A 1 213 ? 11.895 -2.829 11.516 1.00 51.16 213 THR A CA 1
ATOM 1673 C C . THR A 1 213 ? 12.036 -4.007 10.558 1.00 51.16 213 THR A C 1
ATOM 1675 O O . THR A 1 213 ? 12.236 -5.138 10.991 1.00 51.16 213 THR A O 1
ATOM 1678 N N . ALA A 1 214 ? 11.953 -3.773 9.255 1.00 50.50 214 ALA A N 1
ATOM 1679 C CA . ALA A 1 214 ? 12.193 -4.748 8.187 1.00 50.50 214 ALA A CA 1
ATOM 1680 C C . ALA A 1 214 ? 13.507 -5.575 8.284 1.00 50.50 214 ALA A C 1
ATOM 1682 O O . ALA A 1 214 ? 13.791 -6.372 7.398 1.00 50.50 214 ALA A O 1
ATOM 1683 N N . ALA A 1 215 ? 14.327 -5.349 9.315 1.00 53.66 215 ALA A N 1
ATOM 1684 C CA . ALA A 1 215 ? 15.673 -5.865 9.508 1.00 53.66 215 ALA A CA 1
ATOM 1685 C C . ALA A 1 215 ? 15.761 -7.386 9.717 1.00 53.66 215 ALA A C 1
ATOM 1687 O O . ALA A 1 215 ? 16.829 -7.946 9.487 1.00 53.66 215 ALA A O 1
ATOM 1688 N N . ASP A 1 216 ? 14.674 -8.051 10.123 1.00 57.59 216 ASP A N 1
ATOM 1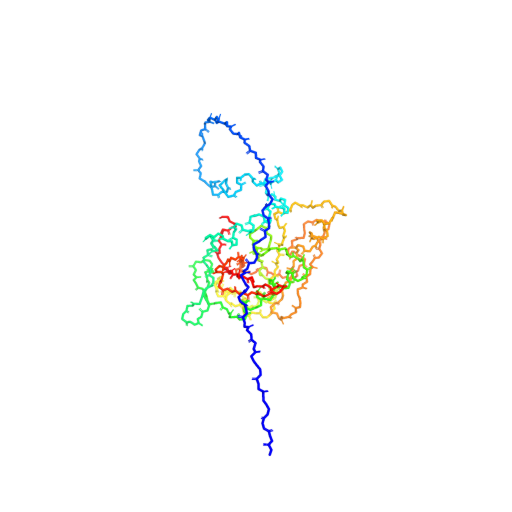689 C CA . ASP A 1 216 ? 14.676 -9.502 10.374 1.00 57.59 216 ASP A CA 1
ATOM 1690 C C . ASP A 1 216 ? 14.398 -10.339 9.113 1.00 57.59 216 ASP A C 1
ATOM 1692 O O . ASP A 1 216 ? 14.594 -11.556 9.110 1.00 57.59 216 ASP A O 1
ATOM 1696 N N . LEU A 1 217 ? 13.958 -9.708 8.021 1.00 64.81 217 LEU A N 1
ATOM 1697 C CA . LEU A 1 217 ? 13.804 -10.386 6.739 1.00 64.81 217 LEU A CA 1
ATOM 1698 C C . LEU A 1 217 ? 15.166 -10.397 6.022 1.00 64.81 217 LEU A C 1
ATOM 1700 O O . LEU A 1 217 ? 15.790 -9.341 5.919 1.00 64.81 217 LEU A O 1
ATOM 1704 N N . PRO A 1 218 ? 15.635 -11.533 5.462 1.00 69.75 218 PRO A N 1
ATOM 1705 C CA . PRO A 1 218 ? 16.855 -11.598 4.646 1.00 69.75 218 PRO A CA 1
ATOM 1706 C C . PRO A 1 218 ? 16.624 -10.973 3.256 1.00 69.75 218 PRO A C 1
ATOM 1708 O O . PRO A 1 218 ? 16.918 -11.558 2.214 1.00 69.75 218 PRO A O 1
ATOM 1711 N N . MET A 1 219 ? 16.022 -9.789 3.232 1.00 81.50 219 MET A N 1
ATOM 1712 C CA . MET A 1 219 ? 15.537 -9.110 2.048 1.00 81.50 219 MET A CA 1
ATOM 1713 C C . MET A 1 219 ? 16.082 -7.691 2.004 1.00 81.50 219 MET A C 1
ATOM 1715 O O . MET A 1 219 ? 16.230 -7.015 3.019 1.00 81.50 219 MET A O 1
ATOM 1719 N N . GLN A 1 220 ? 16.344 -7.215 0.798 1.00 86.75 220 GLN A N 1
ATOM 1720 C CA . GLN A 1 220 ? 16.800 -5.864 0.548 1.00 86.75 220 GLN A CA 1
ATOM 1721 C C . GLN A 1 220 ? 15.625 -5.010 0.075 1.00 86.75 220 GLN A C 1
ATOM 1723 O O . GLN A 1 220 ? 14.873 -5.416 -0.814 1.00 86.75 220 GLN A O 1
ATOM 1728 N N . THR A 1 221 ? 15.473 -3.827 0.674 1.00 87.94 221 THR A N 1
ATOM 1729 C CA . THR A 1 221 ? 14.499 -2.832 0.218 1.00 87.94 221 THR A CA 1
ATOM 1730 C C . THR A 1 221 ? 14.821 -2.410 -1.211 1.00 87.94 221 THR A C 1
ATOM 1732 O O . THR A 1 221 ? 15.972 -2.105 -1.540 1.00 87.94 221 THR A O 1
ATOM 1735 N N . VAL A 1 222 ? 13.796 -2.373 -2.052 1.00 90.75 222 VAL A N 1
ATOM 1736 C CA . VAL A 1 222 ? 13.854 -1.907 -3.434 1.00 90.75 222 VAL A CA 1
ATOM 1737 C C . VAL A 1 222 ? 12.859 -0.773 -3.631 1.00 90.75 222 VAL A C 1
ATOM 1739 O O . VAL A 1 222 ? 11.838 -0.695 -2.958 1.00 90.75 222 VAL A O 1
ATOM 1742 N N . ASN A 1 223 ? 13.173 0.122 -4.562 1.00 86.38 223 ASN A N 1
ATOM 1743 C CA . ASN A 1 223 ? 12.253 1.182 -4.947 1.00 86.38 223 ASN A CA 1
ATOM 1744 C C . ASN A 1 223 ? 11.202 0.661 -5.943 1.00 86.38 223 ASN A C 1
ATOM 1746 O O . ASN A 1 223 ? 11.471 -0.304 -6.663 1.00 86.38 223 ASN A O 1
ATOM 1750 N N . PRO A 1 224 ? 10.044 1.332 -6.041 1.00 87.81 224 PRO A N 1
ATOM 1751 C CA . PRO A 1 224 ? 9.614 2.464 -5.219 1.00 87.81 224 PRO A CA 1
ATOM 1752 C C . PRO A 1 224 ? 8.874 2.005 -3.955 1.00 87.81 224 PRO A C 1
ATOM 1754 O O . PRO A 1 224 ? 8.321 0.909 -3.924 1.00 87.81 224 PRO A O 1
ATOM 1757 N N . ASP A 1 225 ? 8.775 2.882 -2.959 1.00 87.94 225 ASP A N 1
ATOM 1758 C CA . ASP A 1 225 ? 7.723 2.746 -1.948 1.00 87.94 225 ASP A CA 1
ATOM 1759 C C . ASP A 1 225 ? 6.360 2.989 -2.606 1.00 87.94 225 ASP A C 1
ATOM 1761 O O . ASP A 1 225 ? 6.211 3.877 -3.457 1.00 87.94 225 ASP A O 1
ATOM 1765 N N . VAL A 1 226 ? 5.349 2.218 -2.208 1.00 93.69 226 VAL A N 1
ATOM 1766 C CA . VAL A 1 226 ? 3.991 2.385 -2.735 1.00 93.69 226 VAL A CA 1
ATOM 1767 C C . VAL A 1 226 ? 3.090 2.948 -1.663 1.00 93.69 226 VAL A C 1
ATOM 1769 O O . VAL A 1 226 ? 2.965 2.388 -0.578 1.00 93.69 226 VAL A O 1
ATOM 1772 N N . LYS A 1 227 ? 2.413 4.039 -2.006 1.00 94.44 227 LYS A N 1
ATOM 1773 C CA . LYS A 1 227 ? 1.380 4.661 -1.185 1.00 94.44 227 LYS A CA 1
ATOM 1774 C C . LYS A 1 227 ? 0.003 4.332 -1.713 1.00 94.44 227 LYS A C 1
ATOM 1776 O O . LYS A 1 227 ? -0.191 4.209 -2.923 1.00 94.44 227 LYS A O 1
ATOM 1781 N N . PHE A 1 228 ? -0.949 4.225 -0.803 1.00 95.31 228 PHE A N 1
ATOM 1782 C CA . PHE A 1 228 ? -2.344 3.989 -1.108 1.00 95.31 228 PHE A CA 1
ATOM 1783 C C . PHE A 1 228 ? -3.250 4.687 -0.106 1.00 95.31 228 PHE A C 1
ATOM 1785 O O . PHE A 1 228 ? -2.918 4.841 1.065 1.00 95.31 228 PHE A O 1
ATOM 1792 N N . ALA A 1 229 ? -4.407 5.130 -0.579 1.00 95.06 229 ALA A N 1
ATOM 1793 C CA . ALA A 1 229 ? -5.422 5.715 0.279 1.00 95.06 229 ALA A CA 1
ATOM 1794 C C . ALA A 1 229 ? -6.804 5.482 -0.315 1.00 95.06 229 ALA A C 1
ATOM 1796 O O . ALA A 1 229 ? -7.003 5.552 -1.532 1.00 95.06 229 ALA A O 1
ATOM 1797 N N . ALA A 1 230 ? -7.758 5.215 0.564 1.00 95.75 230 ALA A N 1
ATOM 1798 C CA . ALA A 1 230 ? -9.156 5.131 0.232 1.00 95.75 230 ALA A CA 1
ATOM 1799 C C . ALA A 1 230 ? -9.701 6.528 -0.044 1.00 95.75 230 ALA A C 1
ATOM 1801 O O . ALA A 1 230 ? -9.420 7.483 0.676 1.00 95.75 230 ALA A O 1
ATOM 1802 N N . HIS A 1 231 ? -10.491 6.637 -1.103 1.00 95.00 231 HIS A N 1
ATOM 1803 C CA . HIS A 1 231 ? -11.106 7.887 -1.519 1.00 95.00 231 HIS A CA 1
ATOM 1804 C C . HIS A 1 231 ? -12.363 7.585 -2.331 1.00 95.00 231 HIS A C 1
ATOM 1806 O O . HIS A 1 231 ? -12.327 6.712 -3.197 1.00 95.00 231 HIS A O 1
ATOM 1812 N N . LYS A 1 232 ? -13.454 8.340 -2.143 1.00 94.38 232 LYS A N 1
ATOM 1813 C CA . LYS A 1 232 ? -14.752 8.116 -2.823 1.00 94.38 232 LYS A CA 1
ATOM 1814 C C . LYS A 1 232 ? -14.658 8.003 -4.354 1.00 94.38 232 LYS A C 1
ATOM 1816 O O . LYS A 1 232 ? -15.435 7.284 -4.977 1.00 94.38 232 LYS A O 1
ATOM 1821 N N . ASN A 1 233 ? -13.679 8.686 -4.953 1.00 94.81 233 ASN A N 1
ATOM 1822 C CA . ASN A 1 233 ? -13.403 8.701 -6.397 1.00 94.81 233 ASN A CA 1
ATOM 1823 C C . ASN A 1 233 ? -12.145 7.900 -6.795 1.00 94.81 233 ASN A C 1
ATOM 1825 O O . ASN A 1 233 ? -11.567 8.164 -7.850 1.00 94.81 233 ASN A O 1
ATOM 1829 N N . GLY A 1 234 ? -11.680 6.982 -5.940 1.00 95.62 234 GLY A N 1
ATOM 1830 C CA . GLY A 1 234 ? -10.497 6.157 -6.188 1.00 95.62 234 GLY A CA 1
ATOM 1831 C C . GLY A 1 234 ? -10.600 5.340 -7.481 1.00 95.62 234 GLY A C 1
ATOM 1832 O O . GLY A 1 234 ? -11.694 4.917 -7.875 1.00 95.62 234 GLY A O 1
ATOM 1833 N N . LEU A 1 235 ? -9.467 5.145 -8.161 1.00 96.44 235 LEU A N 1
ATOM 1834 C CA . LEU A 1 235 ? -9.425 4.457 -9.461 1.00 96.44 235 LEU A CA 1
ATOM 1835 C C . LEU A 1 235 ? -9.577 2.937 -9.357 1.00 96.44 235 LEU A C 1
ATOM 1837 O O . LEU A 1 235 ? -10.062 2.305 -10.294 1.00 96.44 235 LEU A O 1
ATOM 1841 N N . PHE A 1 236 ? -9.186 2.363 -8.226 1.00 97.56 236 PHE A N 1
ATOM 1842 C CA . PHE A 1 236 ? -9.244 0.930 -7.964 1.00 97.56 236 PHE A CA 1
ATOM 1843 C C . PHE A 1 236 ? -10.310 0.638 -6.916 1.00 97.56 236 PHE A C 1
ATOM 1845 O O . PHE A 1 236 ? -10.775 1.544 -6.225 1.00 97.56 236 PHE A O 1
ATOM 1852 N N . SER A 1 237 ? -10.730 -0.617 -6.800 1.00 97.31 237 SER A N 1
ATOM 1853 C CA . SER A 1 237 ? -11.759 -1.000 -5.836 1.00 97.31 237 SER A CA 1
ATOM 1854 C C . SER A 1 237 ? -11.511 -2.380 -5.260 1.00 97.31 237 SER A C 1
ATOM 1856 O O . SER A 1 237 ? -11.162 -3.302 -5.994 1.00 97.31 237 SER A O 1
ATOM 1858 N N . ILE A 1 238 ? -11.784 -2.520 -3.969 1.00 97.69 238 ILE A N 1
ATOM 1859 C CA . ILE A 1 238 ? -11.855 -3.798 -3.260 1.00 97.69 238 ILE A CA 1
ATOM 1860 C C . ILE A 1 238 ? -13.237 -3.947 -2.625 1.00 97.69 238 ILE A C 1
ATOM 1862 O O . ILE A 1 238 ? -13.938 -2.953 -2.421 1.00 97.69 238 ILE A O 1
ATOM 1866 N N . SER A 1 239 ? -13.619 -5.179 -2.287 1.00 95.94 239 SER A N 1
ATOM 1867 C CA . SER A 1 239 ? -14.813 -5.432 -1.481 1.00 95.94 239 SER A CA 1
ATOM 1868 C C . SER A 1 239 ? -14.428 -5.904 -0.088 1.00 95.94 239 SER A C 1
ATOM 1870 O O . SER A 1 239 ? -13.617 -6.814 0.061 1.00 95.94 239 SER A O 1
ATOM 1872 N N . HIS A 1 240 ? -15.030 -5.304 0.934 1.00 94.25 240 HIS A N 1
ATOM 1873 C CA . HIS A 1 240 ? -14.857 -5.722 2.317 1.00 94.25 240 HIS A CA 1
ATOM 1874 C C . HIS A 1 240 ? -16.206 -5.657 3.030 1.00 94.25 240 HIS A C 1
ATOM 1876 O O . HIS A 1 240 ? -16.862 -4.622 3.026 1.00 94.25 240 HIS A O 1
ATOM 1882 N N . LYS A 1 241 ? -16.644 -6.777 3.622 1.00 93.69 241 LYS A N 1
ATOM 1883 C CA . LYS A 1 241 ? -17.925 -6.884 4.357 1.00 93.69 241 LYS A CA 1
ATOM 1884 C C . LYS A 1 241 ? -19.154 -6.396 3.566 1.00 93.69 241 LYS A C 1
ATOM 1886 O O . LYS A 1 241 ? -20.081 -5.837 4.137 1.00 93.69 241 LYS A O 1
ATOM 1891 N N . GLY A 1 242 ? -19.173 -6.640 2.255 1.00 93.25 242 GLY A N 1
ATOM 1892 C CA . GLY A 1 242 ? -20.277 -6.244 1.372 1.00 93.25 242 GLY A CA 1
ATOM 1893 C C . GLY A 1 242 ? -20.225 -4.787 0.903 1.00 93.25 242 GLY A C 1
ATOM 1894 O O . GLY A 1 242 ? -21.050 -4.390 0.086 1.00 93.25 242 GLY A O 1
ATOM 1895 N N . GLU A 1 243 ? -19.242 -4.008 1.351 1.00 92.88 243 GLU A N 1
ATOM 1896 C CA . GLU A 1 243 ? -19.023 -2.637 0.898 1.00 92.88 243 GLU A CA 1
ATOM 1897 C C . GLU A 1 243 ? -17.936 -2.586 -0.177 1.00 92.88 243 GLU A C 1
ATOM 1899 O O . GLU A 1 243 ? -17.037 -3.430 -0.220 1.00 92.88 243 GLU A O 1
ATOM 1904 N N . THR A 1 244 ? -18.026 -1.590 -1.060 1.00 96.31 244 THR A N 1
ATOM 1905 C CA . THR A 1 244 ? -16.972 -1.283 -2.034 1.00 96.31 244 THR A CA 1
ATOM 1906 C C . THR A 1 244 ? -16.113 -0.156 -1.488 1.00 96.31 244 THR A C 1
ATOM 1908 O O . THR A 1 244 ? -16.604 0.956 -1.300 1.00 96.31 244 THR A O 1
ATOM 1911 N N . ILE A 1 245 ? -14.824 -0.421 -1.292 1.00 96.12 245 ILE A N 1
ATOM 1912 C CA . ILE A 1 245 ? -13.839 0.593 -0.911 1.00 96.12 245 ILE A CA 1
ATOM 1913 C C . ILE A 1 245 ? -13.054 0.955 -2.162 1.00 96.12 245 ILE A C 1
ATOM 1915 O O . ILE A 1 245 ? -12.472 0.080 -2.809 1.00 96.12 245 ILE A O 1
ATOM 1919 N N . ARG A 1 246 ? -13.042 2.241 -2.515 1.00 97.00 246 ARG A N 1
ATOM 1920 C CA . ARG A 1 246 ? -12.273 2.740 -3.658 1.00 97.00 246 ARG A CA 1
ATOM 1921 C C . ARG A 1 246 ? -10.923 3.271 -3.207 1.00 97.00 246 ARG A C 1
ATOM 1923 O O . ARG A 1 246 ? -10.848 3.950 -2.190 1.00 97.00 246 ARG A O 1
ATOM 1930 N N . LEU A 1 247 ? -9.879 2.963 -3.968 1.00 96.75 247 LEU A N 1
ATOM 1931 C CA . LEU A 1 247 ? -8.481 3.198 -3.620 1.00 96.75 247 LEU A CA 1
ATOM 1932 C C . LEU A 1 247 ? -7.756 3.934 -4.741 1.00 96.75 247 LEU A C 1
ATOM 1934 O O . LEU A 1 247 ? -7.988 3.678 -5.924 1.00 96.75 247 LEU A O 1
ATOM 1938 N N . ASP A 1 248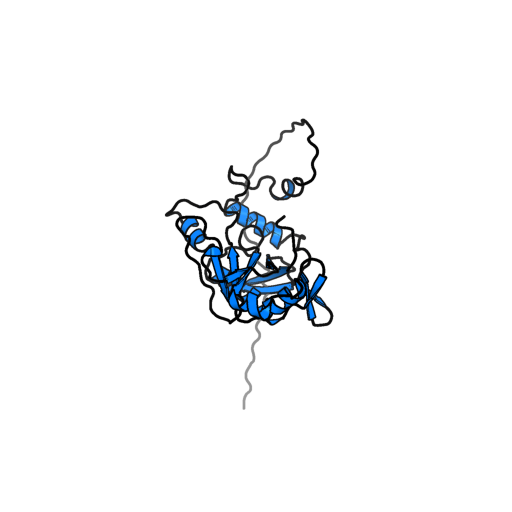 ? -6.825 4.791 -4.349 1.00 96.88 248 ASP A N 1
ATOM 1939 C CA . ASP A 1 248 ? -5.745 5.270 -5.202 1.00 96.88 248 ASP A CA 1
ATOM 1940 C C . ASP A 1 248 ? -4.429 4.623 -4.788 1.00 96.88 248 ASP A C 1
ATOM 1942 O O . ASP A 1 248 ? -4.209 4.382 -3.605 1.00 96.88 248 ASP A O 1
ATOM 1946 N N . PHE A 1 249 ? -3.546 4.395 -5.762 1.00 96.94 249 PHE A N 1
ATOM 1947 C CA . PHE A 1 249 ? -2.160 3.975 -5.545 1.00 96.94 249 PHE A CA 1
ATOM 1948 C C . PHE A 1 249 ? -1.206 4.999 -6.158 1.00 96.94 249 PHE A C 1
ATOM 1950 O O . PHE A 1 249 ? -1.534 5.613 -7.173 1.00 96.94 249 PHE A O 1
ATOM 1957 N N . SER A 1 250 ? -0.015 5.159 -5.588 1.00 95.81 250 SER A N 1
ATOM 1958 C CA . SER A 1 250 ? 1.046 6.025 -6.111 1.00 95.81 250 SER A CA 1
ATOM 1959 C C . SER A 1 250 ? 2.428 5.443 -5.818 1.00 95.81 250 SER A C 1
ATOM 1961 O O . SER A 1 250 ? 2.652 4.902 -4.739 1.00 95.81 250 SER A O 1
ATOM 1963 N N . LEU A 1 251 ? 3.358 5.572 -6.771 1.00 93.88 251 LEU A N 1
ATOM 1964 C CA . LEU A 1 251 ? 4.761 5.127 -6.650 1.00 93.88 251 LEU A CA 1
ATOM 1965 C C . LEU A 1 251 ? 5.722 6.256 -6.237 1.00 93.88 251 LEU A C 1
ATOM 1967 O O . LEU A 1 251 ? 6.934 6.068 -6.164 1.00 93.88 251 LEU A O 1
ATOM 1971 N N . GLY A 1 252 ? 5.205 7.469 -6.068 1.00 81.44 252 GLY A N 1
ATOM 1972 C CA . GLY A 1 252 ? 6.035 8.664 -5.934 1.00 81.44 252 GLY A CA 1
ATOM 1973 C C . GLY A 1 252 ? 5.306 9.818 -5.275 1.00 81.44 252 GLY A C 1
ATOM 1974 O O . GLY A 1 252 ? 5.688 10.975 -5.453 1.00 81.44 252 GLY A O 1
ATOM 1975 N N . ASP A 1 253 ? 4.229 9.535 -4.544 1.00 77.31 253 ASP A N 1
ATOM 1976 C CA . ASP A 1 253 ? 3.642 10.543 -3.681 1.00 77.31 253 ASP A CA 1
ATOM 1977 C C . ASP A 1 253 ? 4.630 10.814 -2.543 1.00 77.31 253 ASP A C 1
ATOM 1979 O O . ASP A 1 253 ? 4.952 9.935 -1.751 1.00 77.31 253 ASP A O 1
ATOM 1983 N N . GLN A 1 254 ? 5.175 12.022 -2.463 1.00 64.06 254 GLN A N 1
ATOM 1984 C CA . GLN A 1 254 ? 6.066 12.397 -1.361 1.00 64.06 254 GLN A CA 1
ATOM 1985 C C . GLN A 1 254 ? 5.302 12.972 -0.177 1.00 64.06 254 GLN A C 1
ATOM 1987 O O . GLN A 1 254 ? 5.852 13.102 0.914 1.00 64.06 254 GLN A O 1
ATOM 1992 N N . ARG A 1 255 ? 4.009 13.239 -0.349 1.00 59.19 255 ARG A N 1
ATOM 1993 C CA . ARG A 1 255 ? 3.162 13.680 0.739 1.00 59.19 255 ARG A CA 1
ATOM 1994 C C . ARG A 1 255 ? 2.864 12.465 1.594 1.00 59.19 255 ARG A C 1
ATOM 1996 O O . ARG A 1 255 ? 2.148 11.555 1.194 1.00 59.19 255 ARG A O 1
ATOM 2003 N N . TYR A 1 256 ? 3.479 12.393 2.766 1.00 50.84 256 TYR A N 1
ATOM 2004 C CA . TYR A 1 256 ? 2.713 11.876 3.901 1.00 50.84 256 TYR A CA 1
ATOM 2005 C C . TYR A 1 256 ? 1.598 12.866 4.255 1.00 50.84 256 TYR A C 1
ATOM 2007 O O . TYR A 1 256 ? 0.607 12.460 4.849 1.00 50.84 256 TYR A O 1
ATOM 2015 N N . TYR A 1 257 ? 1.735 14.124 3.797 1.00 46.72 257 TYR A N 1
ATOM 2016 C CA . TYR A 1 257 ? 1.138 15.332 4.344 1.00 46.72 257 TYR A CA 1
ATOM 2017 C C . TYR A 1 257 ? 0.956 16.434 3.306 1.00 46.72 257 TYR A C 1
ATOM 2019 O O . TYR A 1 257 ? 1.835 16.613 2.435 1.00 46.72 257 TYR A O 1
#

InterPro domains:
  IPR006311 Twin-arginine translocation pathway, signal sequence [PS51318] (1-46)

Organism: NCBI:txid1798664

Secondary structure (DSSP, 8-state):
-----------------PPP-------------------SSSHHHHTTSTT--B-TTSS-B-HHHHHHHHHHHHHSS---TTB-EEETTEEEEEETTEEEEEPHHHHHHHHHHHHHHHHTTS-S-SSTTSS-EEEEEEEHHHIIIIITT--HHHHHHHHTT-TT-EEEEE-STTS--PPTTSHHHHHHTT-EEEEETTSPPPEEPPPPSS---GGGSSEEEEEEEEEEEE-TT-SEEEEETTEEEEEEEESS-----

Radius of gyration: 23.2 Å; chains: 1; bounding box: 81×66×52 Å

Foldseek 3Di:
DDDDDDDDDDDDDDDDDDDDDDDDDDDDDDDDDDDDDDDDPCPVCCVLCVPADADPVPLAHDPVSVVVSQVCFAADPDDFPQWQDQDPNFTWFDAPHDIATADPLLVVQVLVQVQLCCVVLLFVFQDLQFWWWWWKWAQPVCCVPPVPPDDQRRQANVSSPDQRIKTWIFGNPRHPQDDPPDPVNVNNQQRIWIGTSNPDRIDRDGCDVDHDDPVVDSIDTGADMKTKHWYNPAPDWDDDPNDITHMTMHRDRPDSD

pLDDT: mean 77.32, std 23.66, range [23.33, 97.94]

Sequence (257 aa):
MNAENMSTENGGDDEPRSLPRRKFLSQALGLAAGALIPVAMTESWAQETEGVPMYPEGWFFTPEAIAKIYDQEYHGERRLQNVIRMEGGVLRGLSYRSEIAVPPRFIEQMCAHCSDMLAAGAAAYLFRLDAFHNHLHLPAEVVQSDHQGLSINAASEKAMRDPRLVALYHNYEHTPIPPKGTPLYEVYKKRNVAAYFDGRPIEILPLPEGKTTAADLPMQTVNPDVKFAAHKNGLFSISHKGETIRLDFSLGDQRYY